Protein AF-A0A3D4UVB3-F1 (afdb_monomer_lite)

pLDDT: mean 92.64, std 3.82, range [72.69, 98.38]

Sequence (204 aa):
RQSLHHMMNHEHEHVLILSGDQLYQMDYRNLLERHKENKSDLTIATIPVNAEDATGFGIMKTNKDGLIDSFIEKPEPDVLENWKSEVPDQYKEKGKEYLASMGIYIFNKDTLKRLFEENPNATDFGKEIIPKALKEGLRVSSFEFGGYWTDIGTIKSFFDANLSLADTVPEFNLYDNENYIYTRARLLPASKLMGTTLEHALMA

Secondary structure (DSSP, 8-state):
-TTHHHHHTS--SEEEE--SSEEE---HHHHHHHHHHTT-SEEEEEEEE-HHHHTTSEEEEE-TTSBEEEEEES--TTTGGGG-----HHHHTTT--EEEEEEEEEEEHHHHHHHHHH-TT---IIIIIHHHHHHTT--EEEEE--S-EEE--SHHHHHHHHHGGGSSS-SS-TT-SSS--------PPPP---S---SS----

Structure (mmCIF, N/CA/C/O backbone):
data_AF-A0A3D4UVB3-F1
#
_entry.id   AF-A0A3D4UVB3-F1
#
loop_
_atom_site.group_PDB
_atom_site.id
_atom_site.type_symbol
_atom_site.label_atom_id
_atom_site.label_alt_id
_atom_site.label_comp_id
_atom_site.label_asym_id
_atom_site.label_entity_id
_atom_site.label_seq_id
_atom_site.pdbx_PDB_ins_code
_atom_site.Cartn_x
_atom_site.Cartn_y
_atom_site.Cartn_z
_atom_site.occupancy
_atom_site.B_iso_or_equiv
_atom_site.auth_seq_id
_atom_site.auth_comp_id
_atom_site.auth_asym_id
_atom_site.auth_atom_id
_atom_site.pdbx_PDB_model_num
ATOM 1 N N . ARG A 1 1 ? -10.748 14.146 3.883 1.00 79.56 1 ARG A N 1
ATOM 2 C CA . ARG A 1 1 ? -11.876 14.918 4.474 1.00 79.56 1 ARG A CA 1
ATOM 3 C C . ARG A 1 1 ? -12.578 15.839 3.473 1.00 79.56 1 ARG A C 1
ATOM 5 O O . ARG A 1 1 ? -13.791 15.749 3.377 1.00 79.56 1 ARG A O 1
ATOM 12 N N . GLN A 1 2 ? -11.868 16.696 2.726 1.00 84.50 2 GLN A N 1
ATOM 13 C CA . GLN A 1 2 ? -12.501 17.676 1.820 1.00 84.50 2 GLN A CA 1
ATOM 14 C C . GLN A 1 2 ? -13.495 17.046 0.831 1.00 84.50 2 GLN A C 1
ATOM 16 O O . GLN A 1 2 ? -14.583 17.573 0.654 1.00 84.50 2 GLN A O 1
ATOM 21 N N . SER A 1 3 ? -13.192 15.866 0.289 1.00 85.88 3 SER A N 1
ATOM 22 C CA . SER A 1 3 ? -14.070 15.167 -0.660 1.00 85.88 3 SER A CA 1
ATOM 23 C C . SER A 1 3 ? -15.300 14.489 -0.035 1.00 85.88 3 SER A C 1
ATOM 25 O O . SER A 1 3 ? -16.167 14.029 -0.771 1.00 85.88 3 SER A O 1
ATOM 27 N N . LEU A 1 4 ? -15.411 14.420 1.301 1.00 83.88 4 LEU A N 1
ATOM 28 C CA . LEU A 1 4 ? -16.462 13.651 1.985 1.00 83.88 4 LEU A CA 1
ATOM 29 C C . LEU A 1 4 ? -17.864 14.128 1.586 1.00 83.88 4 LEU A C 1
ATOM 31 O O . LEU A 1 4 ? -18.730 13.310 1.305 1.00 83.88 4 LEU A O 1
ATOM 35 N N . HIS A 1 5 ? -18.071 15.443 1.494 1.00 84.50 5 HIS A N 1
ATOM 36 C CA . HIS A 1 5 ? -19.369 16.023 1.147 1.00 84.50 5 HIS A CA 1
ATOM 37 C C . HIS A 1 5 ? -19.874 15.601 -0.245 1.00 84.50 5 HIS A C 1
ATOM 39 O O . HIS A 1 5 ? -21.078 15.451 -0.427 1.00 84.50 5 HIS A O 1
ATOM 45 N N . HIS A 1 6 ? -18.973 15.354 -1.204 1.00 86.19 6 HIS A N 1
ATOM 46 C CA . HIS A 1 6 ? -19.343 14.811 -2.512 1.00 86.19 6 HIS A CA 1
ATOM 47 C C . HIS A 1 6 ? -19.787 13.354 -2.405 1.00 86.19 6 HIS A C 1
ATOM 49 O O . HIS A 1 6 ? -20.776 12.964 -3.014 1.00 86.19 6 HIS A O 1
ATOM 55 N N . MET A 1 7 ? -19.086 12.555 -1.597 1.00 84.00 7 MET A N 1
ATOM 56 C CA . MET A 1 7 ? -19.390 11.133 -1.442 1.00 84.00 7 MET A CA 1
ATOM 57 C C . MET A 1 7 ? -20.704 10.914 -0.690 1.00 84.00 7 MET A C 1
ATOM 59 O O . MET A 1 7 ? -21.472 10.025 -1.045 1.00 84.00 7 MET A O 1
ATOM 63 N N . MET A 1 8 ? -21.001 11.733 0.325 1.00 80.62 8 MET A N 1
ATOM 64 C CA . MET A 1 8 ? -22.168 11.537 1.197 1.00 80.62 8 MET A CA 1
ATOM 65 C C . MET A 1 8 ? -23.510 11.545 0.457 1.00 80.62 8 MET A C 1
ATOM 67 O O . MET A 1 8 ? -24.439 10.886 0.924 1.00 80.62 8 MET A O 1
ATOM 71 N N . ASN A 1 9 ? -23.585 12.211 -0.697 1.00 85.06 9 ASN A N 1
ATOM 72 C CA . ASN A 1 9 ? -24.790 12.300 -1.525 1.00 85.06 9 ASN A CA 1
ATOM 73 C C . ASN A 1 9 ? -25.064 11.045 -2.370 1.00 85.06 9 ASN A C 1
ATOM 75 O O . ASN A 1 9 ? -26.102 10.970 -3.022 1.00 85.06 9 ASN A O 1
ATOM 79 N N . HIS A 1 10 ? -24.153 10.070 -2.373 1.00 88.25 10 HIS A N 1
ATOM 80 C CA . HIS A 1 10 ? -24.306 8.817 -3.103 1.00 88.25 10 HIS A CA 1
ATOM 81 C C . HIS A 1 10 ? -24.581 7.646 -2.154 1.00 88.25 10 HIS A C 1
ATOM 83 O O . HIS A 1 10 ? -24.003 7.550 -1.061 1.00 88.25 10 HIS A O 1
ATOM 89 N N . GLU A 1 11 ? -25.427 6.717 -2.597 1.00 92.06 11 GLU A N 1
ATOM 90 C CA . GLU A 1 11 ? -25.632 5.434 -1.927 1.00 92.06 11 GLU A CA 1
ATOM 91 C C . GLU A 1 11 ? -24.421 4.527 -2.170 1.00 92.06 11 GLU A C 1
ATOM 93 O O . GLU A 1 11 ? -24.092 4.185 -3.303 1.00 92.06 11 GLU A O 1
ATOM 98 N N . HIS A 1 12 ? -23.718 4.197 -1.090 1.00 93.75 12 HIS A N 1
ATOM 99 C CA . HIS A 1 12 ? -22.594 3.267 -1.059 1.00 93.75 12 HIS A CA 1
ATOM 100 C C . HIS A 1 12 ? -22.396 2.794 0.384 1.00 93.75 12 HIS A C 1
ATOM 102 O O . HIS A 1 12 ? -22.661 3.546 1.324 1.00 93.75 12 HIS A O 1
ATOM 108 N N . GLU A 1 13 ? -21.924 1.563 0.554 1.00 95.31 13 GLU A N 1
ATOM 109 C CA . GLU A 1 13 ? -21.677 0.963 1.875 1.00 95.31 13 GLU A CA 1
ATOM 110 C C . GLU A 1 13 ? -20.217 1.121 2.312 1.00 95.31 13 GLU A C 1
ATOM 112 O O . GLU A 1 13 ? -19.929 1.328 3.492 1.00 95.31 13 GLU A O 1
ATOM 117 N N . HIS A 1 14 ? -19.296 1.082 1.348 1.00 96.88 14 HIS A N 1
ATOM 118 C CA . HIS A 1 14 ? -17.860 1.074 1.596 1.00 96.88 14 HIS A CA 1
ATOM 119 C C . HIS A 1 14 ? -17.154 2.199 0.845 1.00 96.88 14 HIS A C 1
ATOM 121 O O . HIS A 1 14 ? -17.549 2.578 -0.258 1.00 96.88 14 HIS A O 1
ATOM 127 N N . VAL A 1 15 ? -16.080 2.706 1.443 1.00 96.50 15 VAL A N 1
ATOM 128 C CA . VAL A 1 15 ? -15.207 3.729 0.867 1.00 96.50 15 VAL A CA 1
ATOM 129 C C . VAL A 1 15 ? -13.817 3.135 0.693 1.00 96.50 15 VAL A C 1
ATOM 131 O O . VAL A 1 15 ? -13.177 2.771 1.679 1.00 96.50 15 VAL A O 1
ATOM 134 N N . LEU A 1 16 ? -13.353 3.066 -0.556 1.00 96.88 16 LEU A N 1
ATOM 135 C CA . LEU A 1 16 ? -11.980 2.709 -0.904 1.00 96.88 16 LEU A CA 1
ATOM 136 C C . LEU A 1 16 ? -11.131 3.982 -0.986 1.00 96.88 16 LEU A C 1
ATOM 138 O O . LEU A 1 16 ? -11.462 4.917 -1.714 1.00 96.88 16 LEU A O 1
ATOM 142 N N . ILE A 1 17 ? -10.035 4.006 -0.238 1.00 96.00 17 ILE A N 1
ATOM 143 C CA . ILE A 1 17 ? -9.054 5.088 -0.210 1.00 96.00 17 ILE A CA 1
ATOM 144 C C . ILE A 1 17 ? -7.763 4.547 -0.810 1.00 96.00 17 ILE A C 1
ATOM 146 O O . ILE A 1 17 ? -7.275 3.510 -0.367 1.00 96.00 17 ILE A O 1
ATOM 150 N N . LEU A 1 18 ? -7.237 5.245 -1.815 1.00 95.62 18 LEU A N 1
ATOM 151 C CA . LEU A 1 18 ? -6.056 4.842 -2.574 1.00 95.62 18 LEU A CA 1
ATOM 152 C C . LEU A 1 18 ? -4.991 5.936 -2.521 1.00 95.62 18 LEU A C 1
ATOM 154 O O . LEU A 1 18 ? -5.320 7.118 -2.660 1.00 95.62 18 LEU A O 1
ATOM 158 N N . SER A 1 19 ? -3.727 5.531 -2.393 1.00 91.62 19 SER A N 1
ATOM 159 C CA . SER A 1 19 ? -2.591 6.401 -2.701 1.00 91.62 19 SER A CA 1
ATOM 160 C C . SER A 1 19 ? -2.362 6.447 -4.212 1.00 91.62 19 SER A C 1
ATOM 162 O O . SER A 1 19 ? -2.468 5.427 -4.894 1.00 91.62 19 SER A O 1
ATOM 164 N N . GLY A 1 20 ? -2.080 7.637 -4.742 1.00 91.31 20 GLY A N 1
ATOM 165 C CA . GLY A 1 20 ? -1.933 7.878 -6.184 1.00 91.31 20 GLY A CA 1
ATOM 166 C C . GLY A 1 20 ? -0.491 7.886 -6.702 1.00 91.31 20 GLY A C 1
ATOM 167 O O . GLY A 1 20 ? -0.278 8.201 -7.867 1.00 91.31 20 GLY A O 1
ATOM 168 N N . ASP A 1 21 ? 0.488 7.601 -5.848 1.00 91.62 21 ASP A N 1
ATOM 169 C CA . ASP A 1 21 ? 1.930 7.783 -6.068 1.00 91.62 21 ASP A CA 1
ATOM 170 C C . ASP A 1 21 ? 2.739 6.475 -5.991 1.00 91.62 21 ASP A C 1
ATOM 172 O O . ASP A 1 21 ? 3.963 6.487 -5.887 1.00 91.62 21 ASP A O 1
ATOM 176 N N . GLN A 1 22 ? 2.058 5.336 -6.078 1.00 93.69 22 GLN A N 1
ATOM 177 C CA . GLN A 1 22 ? 2.645 4.004 -5.950 1.00 93.69 22 GLN A CA 1
ATOM 178 C C . GLN A 1 22 ? 2.475 3.209 -7.245 1.00 93.69 22 GLN A C 1
ATOM 180 O O . GLN A 1 22 ? 1.531 3.439 -8.005 1.00 93.69 22 GLN A O 1
ATOM 185 N N . LEU A 1 23 ? 3.356 2.233 -7.471 1.00 94.81 23 LEU A N 1
ATOM 186 C CA . LEU A 1 23 ? 3.281 1.325 -8.616 1.00 94.81 23 LEU A CA 1
ATOM 187 C C . LEU A 1 23 ? 2.935 -0.086 -8.148 1.00 94.81 23 LEU A C 1
ATOM 189 O O . LEU A 1 23 ? 3.712 -0.717 -7.436 1.00 94.81 23 LEU A O 1
ATOM 193 N N . TYR A 1 24 ? 1.761 -0.565 -8.550 1.00 95.00 24 TYR A N 1
ATOM 194 C CA . TYR A 1 24 ? 1.249 -1.899 -8.247 1.00 95.00 24 TYR A CA 1
ATOM 195 C C . TYR A 1 24 ? 0.076 -2.242 -9.166 1.00 95.00 24 TYR A C 1
ATOM 197 O O . TYR A 1 24 ? -0.454 -1.386 -9.878 1.00 95.00 24 TYR A O 1
ATOM 205 N N . GLN A 1 25 ? -0.357 -3.498 -9.113 1.00 93.94 25 GLN A N 1
ATOM 206 C CA . GLN A 1 25 ? -1.574 -3.954 -9.769 1.00 93.94 25 GLN A CA 1
ATOM 207 C C . GLN A 1 25 ? -2.345 -4.882 -8.833 1.00 93.94 25 GLN A C 1
ATOM 209 O O . GLN A 1 25 ? -1.889 -5.974 -8.508 1.00 93.94 25 GLN A O 1
ATOM 214 N N . MET A 1 26 ? -3.504 -4.424 -8.363 1.00 95.12 26 MET A N 1
ATOM 215 C CA . MET A 1 26 ? -4.285 -5.101 -7.330 1.00 95.12 26 MET A CA 1
ATOM 216 C C . MET A 1 26 ? -5.755 -5.188 -7.733 1.00 95.12 26 MET A C 1
ATOM 218 O O . MET A 1 26 ? -6.356 -4.198 -8.148 1.00 95.12 26 MET A O 1
ATOM 222 N N . ASP A 1 27 ? -6.351 -6.364 -7.541 1.00 95.19 27 ASP A N 1
ATOM 223 C CA . ASP A 1 27 ? -7.798 -6.533 -7.621 1.00 95.19 27 ASP A CA 1
ATOM 224 C C . ASP A 1 27 ? -8.457 -6.161 -6.285 1.00 95.19 27 ASP A C 1
ATOM 226 O O . ASP A 1 27 ? -8.428 -6.921 -5.312 1.00 95.19 27 ASP A O 1
ATOM 230 N N . TYR A 1 28 ? -9.080 -4.982 -6.234 1.00 97.50 28 TYR A N 1
ATOM 231 C CA . TYR A 1 28 ? -9.757 -4.493 -5.030 1.00 97.50 28 TYR A CA 1
ATOM 232 C C . TYR A 1 28 ? -11.004 -5.296 -4.646 1.00 97.50 28 TYR A C 1
ATOM 234 O O . TYR A 1 28 ? -11.498 -5.134 -3.529 1.00 97.50 28 TYR A O 1
ATOM 242 N N . ARG A 1 29 ? -11.522 -6.167 -5.522 1.00 97.25 29 ARG A N 1
ATOM 243 C CA . ARG A 1 29 ? -12.638 -7.057 -5.171 1.00 97.25 29 ARG A CA 1
ATOM 244 C C . ARG A 1 29 ? -12.223 -8.026 -4.073 1.00 97.25 29 ARG A C 1
ATOM 246 O O . ARG A 1 29 ? -12.950 -8.150 -3.098 1.00 97.25 29 ARG A O 1
ATOM 253 N N . ASN A 1 30 ? -11.013 -8.578 -4.157 1.00 97.06 30 ASN A N 1
ATOM 254 C CA . ASN A 1 30 ? -10.463 -9.466 -3.129 1.00 97.06 30 ASN A CA 1
ATOM 255 C C . ASN A 1 30 ? -10.299 -8.738 -1.783 1.00 97.06 30 ASN A C 1
ATOM 257 O O . ASN A 1 30 ? -10.602 -9.286 -0.722 1.00 97.06 30 ASN A O 1
ATOM 261 N N . LEU A 1 31 ? -9.864 -7.472 -1.822 1.00 97.50 31 LEU A N 1
ATOM 262 C CA . LEU A 1 31 ? -9.762 -6.624 -0.630 1.00 97.50 31 LEU A CA 1
ATOM 263 C C . LEU A 1 31 ? -11.141 -6.389 0.009 1.00 97.50 31 LEU A C 1
ATOM 265 O O . LEU A 1 31 ? -11.291 -6.481 1.228 1.00 97.50 31 LEU A O 1
ATOM 269 N N . LEU A 1 32 ? -12.154 -6.112 -0.816 1.00 98.19 32 LEU A N 1
ATOM 270 C CA . LEU A 1 32 ? -13.531 -5.897 -0.376 1.00 98.19 32 LEU A CA 1
ATOM 271 C C . LEU A 1 32 ? -14.187 -7.177 0.156 1.00 98.19 32 LEU A C 1
ATOM 273 O O . LEU A 1 32 ? -14.905 -7.127 1.153 1.00 98.19 32 LEU A O 1
ATOM 277 N N . GLU A 1 33 ? -13.955 -8.318 -0.487 1.00 97.62 33 GLU A N 1
ATOM 278 C CA . GLU A 1 33 ? -14.442 -9.620 -0.028 1.00 97.62 33 GLU A CA 1
ATOM 279 C C . GLU A 1 33 ? -13.889 -9.932 1.357 1.00 97.62 33 GLU A C 1
ATOM 281 O O . GLU A 1 33 ? -14.671 -10.166 2.278 1.00 97.62 33 GLU A O 1
ATOM 286 N N . ARG A 1 34 ? -12.573 -9.781 1.558 1.00 95.38 34 ARG A N 1
ATOM 287 C CA . ARG A 1 34 ? -11.958 -9.949 2.880 1.00 95.38 34 ARG A CA 1
ATOM 288 C C . ARG A 1 34 ? -12.568 -9.011 3.922 1.00 95.38 34 ARG A C 1
ATOM 290 O O . ARG A 1 34 ? -12.839 -9.438 5.043 1.00 95.38 34 ARG A O 1
ATOM 297 N N . HIS A 1 35 ? -12.786 -7.743 3.566 1.00 97.88 35 HIS A N 1
ATOM 298 C CA . HIS A 1 35 ? -13.421 -6.759 4.446 1.00 97.88 35 HIS A CA 1
ATOM 299 C C . HIS A 1 35 ? -14.815 -7.219 4.906 1.00 97.88 35 HIS A C 1
ATOM 301 O O . HIS A 1 35 ? -15.146 -7.137 6.090 1.00 97.88 35 HIS A O 1
ATOM 307 N N . LYS A 1 36 ? -15.614 -7.770 3.984 1.00 97.50 36 LYS A N 1
ATOM 308 C CA . LYS A 1 36 ? -16.963 -8.281 4.263 1.00 97.50 36 LYS A CA 1
ATOM 309 C C . LYS A 1 36 ? -16.956 -9.581 5.062 1.00 97.50 36 LYS A C 1
ATOM 311 O O . LYS A 1 36 ? -17.693 -9.685 6.040 1.00 97.50 36 LYS A O 1
ATOM 316 N N . GLU A 1 37 ? -16.126 -10.551 4.681 1.00 95.94 37 GLU A N 1
ATOM 317 C CA . GLU A 1 37 ? -15.982 -11.840 5.374 1.00 95.94 37 GLU A CA 1
ATOM 318 C C . GLU A 1 37 ? -15.616 -11.643 6.843 1.00 95.94 37 GLU A C 1
ATOM 320 O O . GLU A 1 37 ? -16.230 -12.227 7.740 1.00 95.94 37 GLU A O 1
ATOM 325 N N . ASN A 1 38 ? -14.662 -10.747 7.091 1.00 94.94 38 ASN A N 1
ATOM 326 C CA . ASN A 1 38 ? -14.225 -10.422 8.434 1.00 94.94 38 ASN A CA 1
ATOM 327 C C . ASN A 1 38 ? -15.187 -9.485 9.163 1.00 94.94 38 ASN A C 1
ATOM 329 O O . ASN A 1 38 ? -14.993 -9.289 10.359 1.00 94.94 38 ASN A O 1
ATOM 333 N N . LYS A 1 39 ? -16.215 -8.927 8.507 1.00 96.38 39 LYS A N 1
ATOM 334 C CA . LYS A 1 39 ? -17.102 -7.890 9.067 1.00 96.38 39 LYS A CA 1
ATOM 335 C C . LYS A 1 39 ? -16.301 -6.727 9.656 1.00 96.38 39 LYS A C 1
ATOM 337 O O . LYS A 1 39 ? -16.554 -6.288 10.777 1.00 96.38 39 LYS A O 1
ATOM 342 N N . SER A 1 40 ? -15.269 -6.309 8.934 1.00 97.62 40 SER A N 1
ATOM 343 C CA . SER A 1 40 ? -14.333 -5.292 9.391 1.00 97.62 40 SER A CA 1
ATOM 344 C C . SER A 1 40 ? -14.973 -3.909 9.338 1.00 97.62 40 SER A C 1
ATOM 346 O O . SER A 1 40 ? -15.779 -3.609 8.462 1.00 97.62 40 SER A O 1
ATOM 348 N N . ASP A 1 41 ? -14.575 -3.043 10.260 1.00 98.19 41 ASP A N 1
ATOM 349 C CA . ASP A 1 41 ? -14.862 -1.609 10.206 1.00 98.19 41 ASP A CA 1
ATOM 350 C C . ASP A 1 41 ? -13.893 -0.886 9.263 1.00 98.19 41 ASP A C 1
ATOM 352 O O . ASP A 1 41 ? -14.250 0.083 8.586 1.00 98.19 41 ASP A O 1
ATOM 356 N N . LEU A 1 42 ? -12.663 -1.402 9.219 1.00 98.31 42 LEU A N 1
ATOM 357 C CA . LEU A 1 42 ? -11.550 -0.947 8.403 1.00 98.31 42 LEU A CA 1
ATOM 358 C C . LEU A 1 42 ? -10.734 -2.162 7.954 1.00 98.31 42 LEU A C 1
ATOM 360 O O . LEU A 1 42 ? -10.389 -3.016 8.767 1.00 98.31 42 LEU A O 1
ATOM 364 N N . THR A 1 43 ? -10.371 -2.217 6.680 1.00 98.38 43 THR A N 1
ATOM 365 C CA . THR A 1 43 ? -9.353 -3.140 6.170 1.00 98.38 43 THR A CA 1
ATOM 366 C C . THR A 1 43 ? -8.207 -2.354 5.557 1.00 98.38 43 THR A C 1
ATOM 368 O O . THR A 1 43 ? -8.440 -1.448 4.759 1.00 98.38 43 THR A O 1
ATOM 371 N N . ILE A 1 44 ? -6.980 -2.706 5.927 1.00 97.88 44 ILE A N 1
ATOM 372 C CA . ILE A 1 44 ? -5.746 -2.096 5.433 1.00 97.88 44 ILE A CA 1
ATOM 373 C C . ILE A 1 44 ? -5.049 -3.108 4.528 1.00 97.88 44 ILE A C 1
ATOM 375 O O . ILE A 1 44 ? -4.818 -4.240 4.954 1.00 97.88 44 ILE A O 1
ATOM 379 N N . ALA A 1 45 ? -4.719 -2.720 3.294 1.00 97.50 45 ALA A N 1
ATOM 380 C CA . ALA A 1 45 ? -3.846 -3.540 2.461 1.00 97.50 45 ALA A CA 1
ATOM 381 C C . ALA A 1 45 ? -2.400 -3.410 2.955 1.00 97.50 45 ALA A C 1
ATOM 383 O O . ALA A 1 45 ? -1.915 -2.303 3.219 1.00 97.50 45 ALA A O 1
ATOM 384 N N . THR A 1 46 ? -1.734 -4.547 3.103 1.00 96.19 46 THR A N 1
ATOM 385 C CA . THR A 1 46 ? -0.402 -4.652 3.687 1.00 96.19 46 THR A CA 1
ATOM 386 C C . THR A 1 46 ? 0.536 -5.409 2.780 1.00 96.19 46 THR A C 1
ATOM 388 O O . THR A 1 46 ? 0.101 -6.224 1.974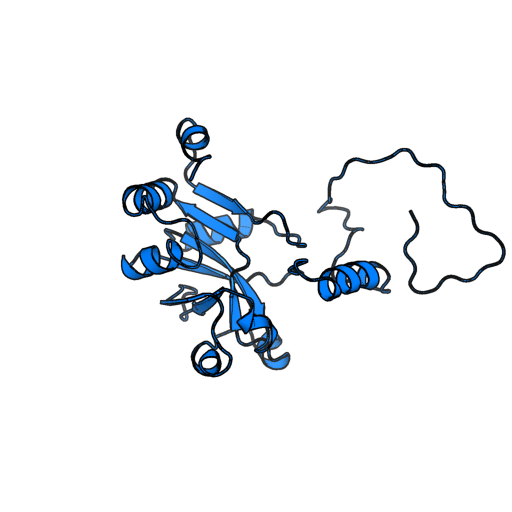 1.00 96.19 46 THR A O 1
ATOM 391 N N . ILE A 1 47 ? 1.830 -5.164 2.927 1.00 95.44 47 ILE A N 1
ATOM 392 C CA . ILE A 1 47 ? 2.855 -5.907 2.207 1.00 95.44 47 ILE A CA 1
ATOM 393 C C . ILE A 1 47 ? 3.988 -6.319 3.155 1.00 95.44 47 ILE A C 1
ATOM 395 O O . ILE A 1 47 ? 4.406 -5.504 3.986 1.00 95.44 47 ILE A O 1
ATOM 399 N N . PRO A 1 48 ? 4.499 -7.562 3.056 1.00 95.06 48 PRO A N 1
ATOM 400 C CA . PRO A 1 48 ? 5.692 -7.974 3.781 1.00 95.06 48 PRO A CA 1
ATOM 401 C C . PRO A 1 48 ? 6.939 -7.222 3.296 1.00 95.06 48 PRO A C 1
ATOM 403 O O . PRO A 1 48 ? 7.273 -7.244 2.106 1.00 95.06 48 PRO A O 1
ATOM 406 N N . VAL A 1 49 ? 7.666 -6.603 4.223 1.00 94.69 49 VAL A N 1
ATOM 407 C CA . VAL A 1 49 ? 8.901 -5.844 3.972 1.00 94.69 49 VAL A CA 1
ATOM 408 C C . VAL A 1 49 ? 10.012 -6.255 4.935 1.00 94.69 49 VAL A C 1
ATOM 410 O O . VAL A 1 49 ? 9.760 -6.865 5.977 1.00 94.69 49 VAL A O 1
ATOM 413 N N . ASN A 1 50 ? 11.257 -5.953 4.566 1.00 94.06 50 ASN A N 1
ATOM 414 C CA . ASN A 1 50 ? 12.427 -6.175 5.418 1.00 94.06 50 ASN A CA 1
ATOM 415 C C . ASN A 1 50 ? 12.577 -5.047 6.463 1.00 94.06 50 ASN A C 1
ATOM 417 O O . ASN A 1 50 ? 11.841 -4.062 6.443 1.00 94.06 50 ASN A O 1
ATOM 421 N N . ALA A 1 51 ? 13.534 -5.191 7.385 1.00 93.12 51 ALA A N 1
ATOM 422 C CA . ALA A 1 51 ? 13.766 -4.206 8.447 1.00 93.12 51 ALA A CA 1
ATOM 423 C C . ALA A 1 51 ? 14.215 -2.825 7.931 1.00 93.12 51 ALA A C 1
ATOM 425 O O . ALA A 1 51 ? 13.885 -1.815 8.545 1.00 93.12 51 ALA A O 1
ATOM 426 N N . GLU A 1 52 ? 14.972 -2.779 6.830 1.00 90.25 52 GLU A N 1
ATOM 427 C CA . GLU A 1 52 ? 15.473 -1.531 6.239 1.00 90.25 52 GLU A CA 1
ATOM 428 C C . GLU A 1 52 ? 14.304 -0.685 5.722 1.00 90.25 52 GLU A C 1
ATOM 430 O O . GLU A 1 52 ? 14.120 0.463 6.135 1.00 90.25 52 GLU A O 1
ATOM 435 N N . ASP A 1 53 ? 13.448 -1.311 4.918 1.00 90.62 53 ASP A N 1
ATOM 436 C CA . ASP A 1 53 ? 12.251 -0.717 4.334 1.00 90.62 53 ASP A CA 1
ATOM 437 C C . ASP A 1 53 ? 11.214 -0.347 5.406 1.00 90.62 53 ASP A C 1
ATOM 439 O O . ASP A 1 53 ? 10.545 0.681 5.301 1.00 90.62 53 ASP A O 1
ATOM 443 N N . ALA A 1 54 ? 11.092 -1.147 6.473 1.00 93.19 54 ALA A N 1
ATOM 444 C CA . ALA A 1 54 ? 10.055 -0.981 7.492 1.00 93.19 54 ALA A CA 1
ATOM 445 C C . ALA A 1 54 ? 10.058 0.399 8.176 1.00 93.19 54 ALA A C 1
ATOM 447 O O . ALA A 1 54 ? 8.999 0.915 8.533 1.00 93.19 54 ALA A O 1
ATOM 448 N N . THR A 1 55 ? 11.228 1.028 8.318 1.00 92.38 55 THR A N 1
ATOM 449 C CA . THR A 1 55 ? 11.365 2.375 8.908 1.00 92.38 55 THR A CA 1
ATOM 450 C C . THR A 1 55 ? 10.677 3.472 8.085 1.00 92.38 55 THR A C 1
ATOM 452 O O . THR A 1 55 ? 10.304 4.520 8.616 1.00 92.38 55 THR A O 1
ATOM 455 N N . GLY A 1 56 ? 10.463 3.232 6.788 1.00 89.69 56 GLY A N 1
ATOM 456 C CA . GLY A 1 56 ? 9.807 4.164 5.873 1.00 89.69 56 GLY A CA 1
ATOM 457 C C . GLY A 1 56 ? 8.278 4.141 5.932 1.00 89.69 56 GLY A C 1
ATOM 458 O O . GLY A 1 56 ? 7.645 5.071 5.423 1.00 89.69 56 GLY A O 1
ATOM 459 N N . PHE A 1 57 ? 7.682 3.128 6.571 1.00 92.62 57 PHE A N 1
ATOM 460 C CA . PHE A 1 57 ? 6.254 2.824 6.471 1.00 92.62 57 PHE A CA 1
ATOM 461 C C . PHE A 1 57 ? 5.545 2.751 7.827 1.00 92.62 57 PHE A C 1
ATOM 463 O O . PHE A 1 57 ? 6.159 2.684 8.891 1.00 92.62 57 PHE A O 1
ATOM 470 N N . GLY A 1 58 ? 4.212 2.740 7.785 1.00 94.38 58 GLY A N 1
ATOM 471 C CA . GLY A 1 58 ? 3.392 2.364 8.931 1.00 94.38 58 GLY A CA 1
ATOM 472 C C . GLY A 1 58 ? 3.401 0.850 9.122 1.00 94.38 58 GLY A C 1
ATOM 473 O O . GLY A 1 58 ? 2.903 0.131 8.258 1.00 94.38 58 GLY A O 1
ATOM 474 N N . ILE A 1 59 ? 3.955 0.365 10.231 1.00 96.31 59 ILE A N 1
ATOM 475 C CA . ILE A 1 59 ? 4.086 -1.062 10.536 1.00 96.31 59 ILE A CA 1
ATOM 476 C C . ILE A 1 59 ? 2.973 -1.503 11.472 1.00 96.31 59 ILE A C 1
ATOM 478 O O . ILE A 1 59 ? 2.593 -0.795 12.406 1.00 96.31 59 ILE A O 1
ATOM 482 N N . MET A 1 60 ? 2.450 -2.698 11.229 1.00 94.31 60 MET A N 1
ATOM 483 C CA . MET A 1 60 ? 1.378 -3.262 12.032 1.00 94.31 60 MET A CA 1
ATOM 484 C C . MET A 1 60 ? 1.669 -4.670 12.507 1.00 94.31 60 MET A C 1
ATOM 486 O O . MET A 1 60 ? 2.348 -5.447 11.834 1.00 94.31 60 MET A O 1
ATOM 490 N N . LYS A 1 61 ? 1.086 -4.990 13.663 1.00 93.31 61 LYS A N 1
ATOM 491 C CA . LYS A 1 61 ? 1.006 -6.350 14.177 1.00 93.31 61 LYS A CA 1
ATOM 492 C C . LYS A 1 61 ? -0.347 -6.945 13.906 1.00 93.31 61 LYS A C 1
ATOM 494 O O . LYS A 1 61 ? -1.366 -6.366 14.284 1.00 93.31 61 LYS A O 1
ATOM 499 N N . THR A 1 62 ? -0.328 -8.129 13.320 1.00 91.12 62 THR A N 1
ATOM 500 C CA . THR A 1 62 ? -1.525 -8.928 13.117 1.00 91.12 62 THR A CA 1
ATOM 501 C C . THR A 1 62 ? -1.571 -10.103 14.078 1.00 91.12 62 THR A C 1
ATOM 503 O O . THR A 1 62 ? -0.553 -10.740 14.352 1.00 91.12 62 THR A O 1
ATOM 506 N N . ASN A 1 63 ? -2.766 -10.423 14.559 1.00 85.75 63 ASN A N 1
ATOM 507 C CA . ASN A 1 63 ? -3.015 -11.681 15.247 1.00 85.75 63 ASN A CA 1
ATOM 508 C C . ASN A 1 63 ? -3.319 -12.816 14.253 1.00 85.75 63 ASN A C 1
ATOM 510 O O . ASN A 1 63 ? -3.343 -12.627 13.036 1.00 85.75 63 ASN A O 1
ATOM 514 N N . LYS A 1 64 ? -3.568 -14.016 14.788 1.00 81.00 64 LYS A N 1
ATOM 515 C CA . LYS A 1 64 ? -3.824 -15.237 14.003 1.00 81.00 64 LYS A CA 1
ATOM 516 C C . LYS A 1 64 ? -5.083 -15.170 13.134 1.00 81.00 64 LYS A C 1
ATOM 518 O O . LYS A 1 64 ? -5.174 -15.916 12.166 1.00 81.00 64 LYS A O 1
ATOM 523 N N . ASP A 1 65 ? -6.018 -14.278 13.456 1.00 82.62 65 ASP A N 1
ATOM 524 C CA . ASP A 1 65 ? -7.260 -14.084 12.703 1.00 82.62 65 ASP A CA 1
ATOM 525 C C . ASP A 1 65 ? -7.108 -13.011 11.604 1.00 82.62 65 ASP A C 1
ATOM 527 O O . ASP A 1 65 ? -8.090 -12.612 10.975 1.00 82.62 65 ASP A O 1
ATOM 531 N N . GLY A 1 66 ? -5.887 -12.503 11.380 1.00 85.06 66 GLY A N 1
ATOM 532 C CA . GLY A 1 66 ? -5.606 -11.448 10.404 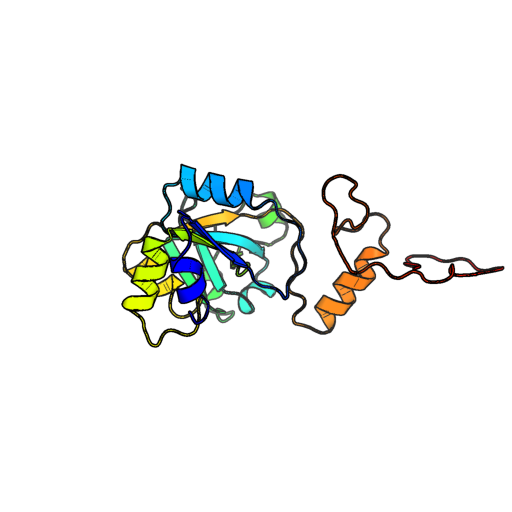1.00 85.06 66 GLY A CA 1
ATOM 533 C C . GLY A 1 66 ? -6.140 -10.074 10.816 1.00 85.06 66 GLY A C 1
ATOM 534 O O . GLY A 1 66 ? -6.315 -9.195 9.968 1.00 85.06 66 GLY A O 1
ATOM 535 N N . LEU A 1 67 ? -6.433 -9.870 12.103 1.00 93.06 67 LEU A N 1
ATOM 536 C CA . LEU A 1 67 ? -6.804 -8.561 12.639 1.00 93.06 67 LEU A CA 1
ATOM 537 C C . LEU A 1 67 ? -5.567 -7.819 13.110 1.00 93.06 67 LEU A C 1
ATOM 539 O O . LEU A 1 67 ? -4.611 -8.434 13.571 1.00 93.06 67 LEU A O 1
ATOM 543 N N . ILE A 1 68 ? -5.606 -6.499 12.995 1.00 94.94 68 ILE A N 1
ATOM 544 C CA . ILE A 1 68 ? -4.518 -5.622 13.402 1.00 94.94 68 ILE A CA 1
ATOM 545 C C . ILE A 1 68 ? -4.714 -5.273 14.877 1.00 94.94 68 ILE A C 1
ATOM 547 O O . ILE A 1 68 ? -5.706 -4.643 15.235 1.00 94.94 68 ILE A O 1
ATOM 551 N N . ASP A 1 69 ? -3.764 -5.678 15.717 1.00 91.25 69 ASP A N 1
ATOM 552 C CA . ASP A 1 69 ? -3.781 -5.406 17.159 1.00 91.25 69 ASP A CA 1
ATOM 553 C C . ASP A 1 69 ? -3.127 -4.055 17.478 1.00 91.25 69 ASP A C 1
ATOM 555 O O . ASP A 1 69 ? -3.560 -3.327 18.373 1.00 91.25 69 ASP A O 1
ATOM 559 N N . SER A 1 70 ? -2.060 -3.711 16.752 1.00 92.38 70 SER A N 1
ATOM 560 C CA . SER A 1 70 ? -1.310 -2.475 16.960 1.00 92.38 70 SER A CA 1
ATOM 561 C C . SER A 1 70 ? -0.728 -1.936 15.660 1.00 92.38 70 SER A C 1
ATOM 563 O O . SER A 1 70 ? -0.428 -2.688 14.733 1.00 92.38 70 SER A O 1
ATOM 565 N N . PHE A 1 71 ? -0.530 -0.621 15.627 1.00 94.38 71 PHE A N 1
ATOM 566 C CA . PHE A 1 71 ? 0.018 0.123 14.497 1.00 94.38 71 PHE A CA 1
ATOM 567 C C . PHE A 1 71 ? 1.032 1.162 14.994 1.00 94.38 71 PHE A C 1
ATOM 569 O O . PHE A 1 71 ? 0.793 1.803 16.021 1.00 94.38 71 PHE A O 1
ATOM 576 N N . ILE A 1 72 ? 2.133 1.341 14.266 1.00 93.00 72 ILE A N 1
ATOM 577 C CA . ILE A 1 72 ? 3.121 2.402 14.482 1.00 93.00 72 ILE A CA 1
ATOM 578 C C . ILE A 1 72 ? 3.503 3.035 13.149 1.00 93.00 72 ILE A C 1
ATOM 580 O O . ILE A 1 72 ? 3.814 2.338 12.190 1.00 93.00 72 ILE A O 1
ATOM 584 N N . GLU A 1 73 ? 3.493 4.362 13.084 1.00 92.75 73 GLU A N 1
ATOM 585 C CA . GLU A 1 73 ? 3.930 5.088 11.892 1.00 92.75 73 GLU A CA 1
ATOM 586 C C . GLU A 1 73 ? 5.444 5.299 11.938 1.00 92.75 73 GLU A C 1
ATOM 588 O O . GLU A 1 73 ? 5.922 5.941 12.874 1.00 92.75 73 GLU A O 1
ATOM 593 N N . LYS A 1 74 ? 6.169 4.814 10.921 1.00 90.94 74 LYS A N 1
ATOM 594 C CA . LYS A 1 74 ? 7.609 5.050 10.705 1.00 90.94 74 LYS A CA 1
ATOM 595 C C . LYS A 1 74 ? 8.447 4.794 11.964 1.00 90.94 74 LYS A C 1
ATOM 597 O O . LYS A 1 74 ? 9.016 5.732 12.526 1.00 90.94 74 LYS A O 1
ATOM 602 N N . PRO A 1 75 ? 8.458 3.543 12.460 1.00 92.12 75 PRO A N 1
ATOM 603 C CA . PRO A 1 75 ? 9.197 3.185 13.661 1.00 92.12 75 PRO A CA 1
ATOM 604 C C . PRO A 1 75 ? 10.705 3.361 13.466 1.00 92.12 75 PRO A C 1
ATOM 606 O O . PRO A 1 75 ? 11.250 3.055 12.405 1.00 92.12 75 PRO A O 1
ATOM 609 N N . GLU A 1 76 ? 11.383 3.786 14.528 1.00 92.94 76 GLU A N 1
ATOM 610 C CA . GLU A 1 76 ? 12.844 3.807 14.577 1.00 92.94 76 GLU A CA 1
ATOM 611 C C . GLU A 1 76 ? 13.422 2.371 14.582 1.00 92.94 76 GLU A C 1
ATOM 613 O O . GLU A 1 76 ? 12.762 1.430 15.050 1.00 92.94 76 GLU A O 1
ATOM 618 N N . PRO A 1 77 ? 14.660 2.161 14.090 1.00 92.25 77 PRO A N 1
ATOM 619 C CA . PRO A 1 77 ? 15.258 0.827 13.989 1.00 92.25 77 PRO A CA 1
ATOM 620 C C . PRO A 1 77 ? 15.371 0.049 15.307 1.00 92.25 77 PRO A C 1
ATOM 622 O O . PRO A 1 77 ? 15.357 -1.179 15.307 1.00 92.25 77 PRO A O 1
ATOM 625 N N . ASP A 1 78 ? 15.501 0.743 16.435 1.00 92.69 78 ASP A N 1
ATOM 626 C CA . ASP A 1 78 ? 15.685 0.150 17.762 1.00 92.69 78 ASP A CA 1
ATOM 627 C C . ASP A 1 78 ? 14.411 -0.507 18.308 1.00 92.69 78 ASP A C 1
ATOM 629 O O . ASP A 1 78 ? 14.481 -1.480 19.063 1.00 92.69 78 ASP A O 1
ATOM 633 N N . VAL A 1 79 ? 13.239 -0.009 17.907 1.00 92.50 79 VAL A N 1
ATOM 634 C CA . VAL A 1 79 ? 11.950 -0.573 18.316 1.00 92.50 79 VAL A CA 1
ATOM 635 C C . VAL A 1 79 ? 11.426 -1.622 17.339 1.00 92.50 79 VAL A C 1
ATOM 637 O O . VAL A 1 79 ? 10.552 -2.396 17.733 1.00 92.50 79 VAL A O 1
ATOM 640 N N . LEU A 1 80 ? 11.959 -1.686 16.110 1.00 90.69 80 LEU A N 1
ATOM 641 C CA . LEU A 1 80 ? 11.462 -2.549 15.031 1.00 90.69 80 LEU A CA 1
ATOM 642 C C . LEU A 1 80 ? 11.386 -4.024 15.410 1.00 90.69 80 LEU A C 1
ATOM 644 O O . LEU A 1 80 ? 10.396 -4.659 15.081 1.00 90.69 80 LEU A O 1
ATOM 648 N N . GLU A 1 81 ? 12.349 -4.571 16.153 1.00 91.00 81 GLU A N 1
ATOM 649 C CA . GLU A 1 81 ? 12.334 -5.994 16.537 1.00 91.00 81 GLU A CA 1
ATOM 650 C C . GLU A 1 81 ? 11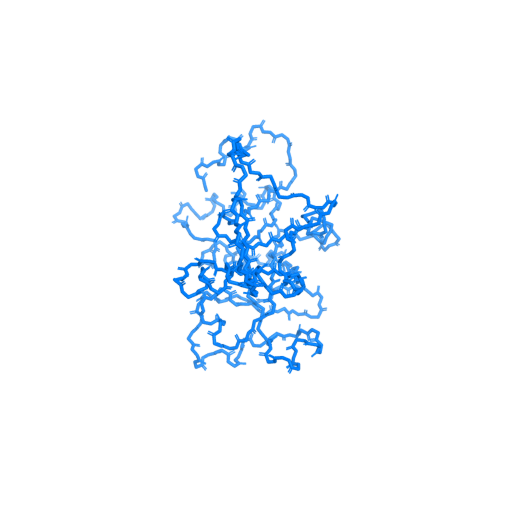.029 -6.384 17.260 1.00 91.00 81 GLU A C 1
ATOM 652 O O . G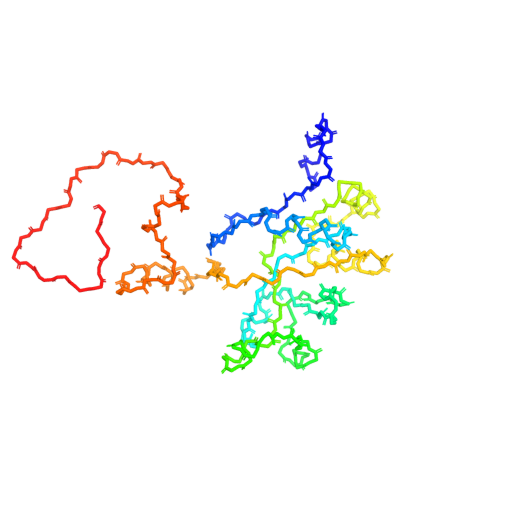LU A 1 81 ? 10.508 -7.488 17.102 1.00 91.00 81 GLU A O 1
ATOM 657 N N . ASN A 1 82 ? 10.426 -5.433 17.984 1.00 91.69 82 ASN A N 1
ATOM 658 C CA . ASN A 1 82 ? 9.147 -5.616 18.659 1.00 91.69 82 ASN A CA 1
ATOM 659 C C . ASN A 1 82 ? 7.934 -5.505 17.730 1.00 91.69 82 ASN A C 1
ATOM 661 O O . ASN A 1 82 ? 6.823 -5.562 18.244 1.00 91.69 82 ASN A O 1
ATOM 665 N N . TRP A 1 83 ? 8.103 -5.343 16.419 1.00 93.75 83 TRP A N 1
ATOM 666 C CA . TRP A 1 83 ? 7.056 -5.123 15.410 1.00 93.75 83 TRP A CA 1
ATOM 667 C C . TRP A 1 83 ? 7.016 -6.184 14.308 1.00 93.75 83 TRP A C 1
ATOM 669 O O . TRP A 1 83 ? 6.256 -6.038 13.352 1.00 93.75 83 TRP A O 1
ATOM 679 N N . LYS A 1 84 ? 7.769 -7.278 14.462 1.00 92.00 84 LYS A N 1
ATOM 680 C CA . LYS A 1 84 ? 7.635 -8.452 13.594 1.00 92.00 84 LYS A CA 1
ATOM 681 C C . LYS A 1 84 ? 6.212 -9.008 13.643 1.00 92.00 84 LYS A C 1
ATOM 683 O O . LYS A 1 84 ? 5.589 -9.059 14.712 1.00 92.00 84 LYS A O 1
ATOM 688 N N . SER A 1 85 ? 5.736 -9.437 12.483 1.00 90.75 85 SER A N 1
ATOM 689 C CA . SER A 1 85 ? 4.415 -10.025 12.278 1.00 90.75 85 SER A CA 1
ATOM 690 C C . SER A 1 85 ? 4.535 -11.455 11.772 1.00 90.75 85 SER A C 1
ATOM 692 O O . SER A 1 85 ? 5.527 -11.836 11.153 1.00 90.75 85 SER A O 1
ATOM 694 N N . GLU A 1 86 ? 3.508 -12.259 12.040 1.00 87.56 86 GLU A N 1
ATOM 695 C CA . GLU A 1 86 ? 3.423 -13.598 11.467 1.00 87.56 86 GLU A CA 1
ATOM 696 C C . GLU A 1 86 ? 3.092 -13.474 9.977 1.00 87.56 86 GLU A C 1
ATOM 698 O O . GLU A 1 86 ? 1.983 -13.088 9.613 1.00 87.56 86 GLU A O 1
ATOM 703 N N . VAL A 1 87 ? 4.073 -13.783 9.135 1.00 88.06 87 VAL A N 1
ATOM 704 C CA . VAL A 1 87 ? 3.963 -13.789 7.671 1.00 88.06 87 VAL A CA 1
ATOM 705 C C . VAL A 1 87 ? 4.236 -15.199 7.132 1.00 88.06 87 VAL A C 1
ATOM 707 O O . VAL A 1 87 ? 4.910 -15.985 7.806 1.00 88.06 87 VAL A O 1
ATOM 710 N N . PRO A 1 88 ? 3.759 -15.552 5.927 1.00 88.56 88 PRO A N 1
ATOM 711 C CA . PRO A 1 88 ? 4.092 -16.827 5.293 1.00 88.56 88 PRO A CA 1
ATOM 712 C C . PRO A 1 88 ? 5.605 -17.100 5.214 1.00 88.56 88 PRO A C 1
ATOM 714 O O . PRO A 1 88 ? 6.401 -16.185 4.991 1.00 88.56 88 PRO A O 1
ATOM 717 N N . ASP A 1 89 ? 6.006 -18.371 5.326 1.00 90.81 89 ASP A N 1
ATOM 718 C CA . ASP A 1 89 ? 7.422 -18.775 5.416 1.00 90.81 89 ASP A CA 1
ATOM 719 C C . ASP A 1 89 ? 8.275 -18.283 4.234 1.00 90.81 89 ASP A C 1
ATOM 721 O O . ASP A 1 89 ? 9.407 -17.846 4.426 1.00 90.81 89 ASP A O 1
ATOM 725 N N . GLN A 1 90 ? 7.697 -18.218 3.031 1.00 91.62 90 GLN A N 1
ATOM 726 C CA . GLN A 1 90 ? 8.358 -17.676 1.834 1.00 91.62 90 GLN A CA 1
ATOM 727 C C . GLN A 1 90 ? 8.839 -16.218 1.984 1.00 91.62 90 GLN A C 1
ATOM 729 O O . GLN A 1 90 ? 9.751 -15.789 1.274 1.00 91.62 90 GLN A O 1
ATOM 734 N N . TYR A 1 91 ? 8.211 -15.431 2.865 1.00 91.75 91 TYR A N 1
ATOM 735 C CA . TYR A 1 91 ? 8.617 -14.059 3.168 1.00 91.75 91 TYR A CA 1
ATOM 736 C C . TYR A 1 91 ? 9.641 -14.026 4.302 1.00 91.75 91 TYR A C 1
ATOM 738 O O . TYR A 1 91 ? 10.610 -13.270 4.210 1.00 91.75 91 TYR A O 1
ATOM 746 N N . LYS A 1 92 ? 9.501 -14.902 5.309 1.00 90.81 92 LYS A N 1
ATOM 747 C CA . LYS A 1 92 ? 10.498 -15.071 6.382 1.00 90.81 92 LYS A CA 1
ATOM 748 C C . LYS A 1 92 ? 11.864 -15.467 5.826 1.00 90.81 92 LYS A C 1
ATOM 750 O O . LYS A 1 92 ? 12.867 -14.865 6.192 1.00 90.81 92 LYS A O 1
ATOM 755 N N . GLU A 1 93 ? 11.903 -16.399 4.874 1.00 91.56 93 GLU A N 1
ATOM 756 C CA . GLU A 1 93 ? 13.135 -16.821 4.187 1.00 91.56 93 GLU A CA 1
ATOM 757 C C . GLU A 1 93 ? 13.835 -15.669 3.447 1.00 91.56 93 GLU A C 1
ATOM 759 O O . GLU A 1 93 ? 15.054 -15.679 3.279 1.00 91.56 93 GLU A O 1
ATOM 764 N N . LYS A 1 94 ? 13.075 -14.646 3.039 1.00 90.06 94 LYS A N 1
ATOM 765 C CA . LYS A 1 94 ? 13.573 -13.425 2.388 1.00 90.06 94 LYS A CA 1
ATOM 766 C C . LYS A 1 94 ? 13.837 -12.280 3.377 1.00 90.06 94 LYS A C 1
ATOM 768 O O . LYS A 1 94 ? 14.083 -11.158 2.942 1.00 90.06 94 LYS A O 1
ATOM 773 N N . GLY A 1 95 ? 13.744 -12.532 4.685 1.00 92.50 95 GLY A N 1
ATOM 774 C CA . GLY A 1 95 ? 13.897 -11.522 5.738 1.00 92.50 95 GLY A CA 1
ATOM 775 C C . GLY A 1 95 ? 12.782 -10.470 5.770 1.00 92.50 95 GLY A C 1
ATOM 776 O O . GLY A 1 95 ? 12.976 -9.393 6.333 1.00 92.50 95 GLY A O 1
ATOM 777 N N . LYS A 1 96 ? 11.629 -10.744 5.147 1.00 93.44 96 LYS A N 1
ATOM 778 C CA . LYS A 1 96 ? 10.484 -9.830 5.056 1.00 93.44 96 LYS A CA 1
ATOM 779 C C . LYS A 1 96 ? 9.475 -10.096 6.177 1.00 93.44 96 LYS A C 1
ATOM 781 O O . LYS A 1 96 ? 8.385 -10.589 5.920 1.00 93.44 96 LYS A O 1
ATOM 786 N N . GLU A 1 97 ? 9.866 -9.823 7.420 1.00 93.44 97 GLU A N 1
ATOM 787 C CA . GLU A 1 97 ? 9.106 -10.176 8.636 1.00 93.44 97 GLU A CA 1
ATOM 788 C C . GLU A 1 97 ? 8.195 -9.050 9.170 1.00 93.44 97 GLU A C 1
ATOM 790 O O . GLU A 1 97 ? 7.602 -9.180 10.244 1.00 93.44 97 GLU A O 1
ATOM 795 N N . TYR A 1 98 ? 8.077 -7.934 8.449 1.00 95.12 98 TYR A N 1
ATOM 796 C CA . TYR A 1 98 ? 7.283 -6.774 8.861 1.00 95.12 98 TYR A CA 1
ATOM 797 C C . TYR A 1 98 ? 6.120 -6.555 7.905 1.00 95.12 98 TYR A C 1
ATOM 799 O O . TYR A 1 98 ? 6.307 -6.594 6.694 1.00 95.12 98 TYR A O 1
ATOM 807 N N . LEU A 1 99 ? 4.928 -6.277 8.434 1.00 95.69 99 LEU A N 1
ATOM 808 C CA . LEU A 1 99 ? 3.769 -5.913 7.618 1.00 95.69 99 LEU A CA 1
ATOM 809 C C . LEU A 1 99 ? 3.647 -4.393 7.544 1.00 95.69 99 LEU A C 1
ATOM 811 O O . LEU A 1 99 ? 3.287 -3.744 8.529 1.00 95.69 99 LEU A O 1
ATOM 815 N N . ALA A 1 100 ? 3.944 -3.840 6.372 1.00 95.81 100 ALA A N 1
ATOM 816 C CA . ALA A 1 100 ? 3.830 -2.417 6.087 1.00 95.81 100 ALA A CA 1
ATOM 817 C C . ALA A 1 100 ? 2.464 -2.070 5.491 1.00 95.81 100 ALA A C 1
ATOM 819 O O . ALA A 1 100 ? 1.929 -2.809 4.669 1.00 95.81 100 ALA A O 1
ATOM 820 N N . SER A 1 101 ? 1.909 -0.924 5.884 1.00 95.94 101 SER A N 1
ATOM 821 C CA . SER A 1 101 ? 0.719 -0.333 5.273 1.00 95.94 101 SER A CA 1
ATOM 822 C C . SER A 1 101 ? 1.041 0.149 3.866 1.00 95.94 101 SER A C 1
ATOM 824 O O . SER A 1 101 ? 1.950 0.955 3.680 1.00 95.94 101 SER A O 1
ATOM 826 N N . MET A 1 102 ? 0.240 -0.269 2.888 1.00 95.94 102 MET A N 1
ATOM 827 C CA . MET A 1 102 ? 0.347 0.223 1.513 1.00 95.94 102 MET A CA 1
ATOM 828 C C . MET A 1 102 ? -0.343 1.581 1.321 1.00 95.94 102 MET A C 1
ATOM 830 O O . MET A 1 102 ? -0.367 2.105 0.216 1.00 95.94 102 MET A O 1
ATOM 834 N N . GLY A 1 103 ? -0.975 2.161 2.345 1.00 95.00 103 GLY A N 1
ATOM 835 C CA . GLY A 1 103 ? -1.776 3.379 2.157 1.00 95.00 103 GLY A CA 1
ATOM 836 C C . GLY A 1 103 ? -3.098 3.148 1.411 1.00 95.00 103 GLY A C 1
ATOM 837 O O . GLY A 1 103 ? -3.693 4.095 0.899 1.00 95.00 103 GLY A O 1
ATOM 838 N N . ILE A 1 104 ? -3.550 1.893 1.340 1.00 97.56 104 ILE A N 1
ATOM 839 C CA . ILE A 1 104 ? -4.794 1.473 0.691 1.00 97.56 104 ILE A CA 1
ATOM 840 C C . ILE A 1 104 ? -5.747 0.966 1.769 1.00 97.56 104 ILE A C 1
ATOM 842 O O . ILE A 1 104 ? -5.418 0.044 2.522 1.00 97.56 104 ILE A O 1
ATOM 846 N N . TYR A 1 105 ? -6.937 1.560 1.835 1.00 97.69 105 TYR A N 1
ATOM 847 C CA . TYR A 1 105 ? -7.888 1.316 2.917 1.00 97.69 105 TYR A CA 1
ATOM 848 C C . TYR A 1 105 ? -9.301 1.094 2.387 1.00 97.69 105 TYR A C 1
ATOM 850 O O . TYR A 1 105 ? -9.761 1.848 1.533 1.00 97.69 105 TYR A O 1
ATOM 858 N N . ILE A 1 106 ? -10.027 0.132 2.955 1.00 98.25 106 ILE A N 1
ATOM 859 C CA . ILE A 1 106 ? -11.488 0.052 2.841 1.00 98.25 106 ILE A CA 1
ATOM 860 C C . ILE A 1 106 ? -12.096 0.371 4.198 1.00 98.25 106 ILE A C 1
ATOM 862 O O . ILE A 1 106 ? -11.784 -0.288 5.185 1.00 98.25 106 ILE A O 1
ATOM 866 N N . PHE A 1 107 ? -12.992 1.351 4.236 1.00 97.94 107 PHE A N 1
ATOM 867 C CA . PHE A 1 107 ? -13.801 1.668 5.409 1.00 97.94 107 PHE A CA 1
ATOM 868 C C . PHE A 1 107 ? -15.273 1.367 5.150 1.00 97.94 107 PHE A C 1
ATOM 870 O O . PHE A 1 107 ? -15.772 1.624 4.051 1.00 97.94 107 PHE A O 1
ATOM 877 N N . ASN A 1 108 ? -16.004 0.977 6.193 1.00 97.38 108 ASN A N 1
ATOM 878 C CA . ASN A 1 108 ? -17.449 1.203 6.211 1.00 97.38 108 ASN A CA 1
ATOM 879 C C . ASN A 1 108 ? -17.721 2.713 6.185 1.00 97.38 108 ASN A C 1
ATOM 881 O O . ASN A 1 108 ? -17.075 3.482 6.907 1.00 97.38 108 ASN A O 1
ATOM 885 N N . LYS A 1 109 ? -18.684 3.148 5.364 1.00 94.81 109 LYS A N 1
ATOM 886 C CA . LYS A 1 109 ? -19.033 4.569 5.194 1.00 94.81 109 LYS A CA 1
ATOM 887 C C . LYS A 1 109 ? -19.303 5.253 6.536 1.00 94.81 109 LYS A C 1
ATOM 889 O O . LYS A 1 109 ? -18.747 6.319 6.807 1.00 94.81 109 LYS A O 1
ATOM 894 N N . ASP A 1 110 ? -20.116 4.621 7.379 1.00 94.19 110 ASP A N 1
ATOM 895 C CA . ASP A 1 110 ? -20.498 5.165 8.684 1.00 94.19 110 ASP A CA 1
ATOM 896 C C . ASP A 1 110 ? -19.312 5.232 9.650 1.00 94.19 110 ASP A C 1
ATOM 898 O O . ASP A 1 110 ? -19.151 6.227 10.359 1.00 94.19 110 ASP A O 1
ATOM 902 N N . THR A 1 111 ? -18.426 4.234 9.617 1.00 96.06 111 THR A N 1
ATOM 903 C CA . THR A 1 111 ? -17.188 4.223 10.405 1.00 96.06 111 THR A CA 1
ATOM 904 C C . THR A 1 111 ? -16.277 5.385 10.020 1.00 96.06 111 THR A C 1
ATOM 906 O O . THR A 1 111 ? -15.845 6.142 10.890 1.00 96.06 111 THR A O 1
ATOM 909 N N . LEU A 1 112 ? -16.007 5.579 8.723 1.00 95.38 112 LEU A N 1
ATOM 910 C CA . LEU A 1 112 ? -15.159 6.681 8.253 1.00 95.38 112 LEU A CA 1
ATOM 911 C C . LEU A 1 112 ? -15.750 8.043 8.625 1.00 95.38 112 LEU A C 1
ATOM 913 O O . LEU A 1 112 ? -15.030 8.937 9.073 1.00 95.38 112 LEU A O 1
ATOM 917 N N . LYS A 1 113 ? -17.067 8.197 8.447 1.00 93.38 113 LYS A N 1
ATOM 918 C CA . LYS A 1 113 ? -17.787 9.416 8.814 1.00 93.38 113 LYS A CA 1
ATOM 919 C C . LYS A 1 113 ? -17.624 9.714 10.304 1.00 93.38 113 LYS A C 1
ATOM 921 O O . LYS A 1 113 ? -17.191 10.814 10.643 1.00 93.38 113 LYS A O 1
ATOM 926 N N . ARG A 1 114 ? -17.900 8.731 11.167 1.00 94.38 114 ARG A N 1
ATOM 927 C CA . ARG A 1 114 ? -17.778 8.866 12.624 1.00 94.38 114 ARG A CA 1
ATOM 928 C C . ARG A 1 114 ? -16.361 9.269 13.030 1.00 94.38 114 ARG A C 1
ATOM 930 O O . ARG A 1 114 ? -16.188 10.259 13.734 1.00 94.38 114 ARG A O 1
ATOM 937 N N . LEU A 1 115 ? -15.343 8.579 12.507 1.00 95.06 115 LEU A N 1
ATOM 938 C CA . LEU A 1 115 ? -13.938 8.889 12.793 1.00 95.06 115 LEU A CA 1
ATOM 939 C C . LEU A 1 115 ? -13.558 10.319 12.381 1.00 95.06 115 LEU A C 1
ATOM 941 O O . LEU A 1 115 ? -12.786 10.974 13.078 1.00 95.06 115 LEU A O 1
ATOM 945 N N . PHE A 1 116 ? -14.095 10.839 11.275 1.00 93.75 116 PHE A N 1
ATOM 946 C CA . PHE A 1 116 ? -13.847 12.223 10.863 1.00 93.75 116 PHE A CA 1
ATOM 947 C C . PHE A 1 116 ? -14.590 13.265 11.700 1.00 93.75 116 PHE A C 1
ATOM 949 O O . PHE A 1 116 ? -14.020 14.332 11.934 1.00 93.75 116 PHE A O 1
ATOM 956 N N . GLU A 1 117 ? -15.822 12.983 12.126 1.00 92.50 117 GLU A N 1
ATOM 957 C CA . GLU A 1 117 ? -16.622 13.873 12.978 1.00 92.50 117 GLU A CA 1
ATOM 958 C C . GLU A 1 117 ? -16.038 13.971 14.393 1.00 92.50 117 GLU A C 1
ATOM 960 O O . GLU A 1 117 ? -15.928 15.064 14.945 1.00 92.50 117 GLU A O 1
ATOM 965 N N . GLU A 1 118 ? -15.587 12.847 14.949 1.00 93.56 118 GLU A N 1
ATOM 966 C CA . GLU A 1 118 ? -14.988 12.779 16.286 1.00 93.56 118 GLU A CA 1
ATOM 967 C C . GLU A 1 118 ? -13.547 13.312 16.331 1.00 93.56 118 GLU A C 1
ATOM 969 O O . GLU A 1 118 ? -13.046 13.655 17.403 1.00 93.56 118 GLU A O 1
ATOM 974 N N . ASN A 1 119 ? -12.873 13.417 15.179 1.00 92.69 119 ASN A N 1
ATOM 975 C CA . ASN A 1 119 ? -11.488 13.885 15.075 1.00 92.69 119 ASN A CA 1
ATOM 976 C C . ASN A 1 119 ? -11.364 14.995 14.015 1.00 92.69 119 ASN A C 1
ATOM 978 O O . ASN A 1 119 ? -10.711 14.805 12.983 1.00 92.69 119 ASN A O 1
ATOM 982 N N . PRO A 1 120 ? -11.959 16.181 14.244 1.00 90.19 120 PRO A N 1
ATOM 983 C CA . PRO A 1 120 ? -12.027 17.249 13.242 1.00 90.19 120 PRO A CA 1
ATOM 984 C C . PRO A 1 120 ? -10.653 17.816 12.862 1.00 90.19 120 PRO A C 1
ATOM 986 O O . PRO A 1 120 ? -10.480 18.307 11.745 1.00 90.19 120 PRO A O 1
ATOM 989 N N . ASN A 1 121 ? -9.672 17.706 13.763 1.00 92.19 121 ASN A N 1
ATOM 990 C CA . ASN A 1 121 ? -8.309 18.198 13.562 1.00 92.19 121 ASN A CA 1
ATOM 991 C C . ASN A 1 121 ? -7.369 17.160 12.943 1.00 92.19 121 ASN A C 1
ATOM 993 O O . ASN A 1 121 ? -6.277 17.536 12.536 1.00 92.19 121 ASN A O 1
ATOM 997 N N . ALA A 1 122 ? -7.783 15.890 12.834 1.00 92.69 122 ALA A N 1
ATOM 998 C CA . ALA A 1 122 ? -6.925 14.862 12.259 1.00 92.69 122 ALA A CA 1
ATOM 999 C C . ALA A 1 122 ? -6.654 15.160 10.783 1.00 92.69 122 ALA A C 1
ATOM 1001 O O . ALA A 1 122 ? -7.581 15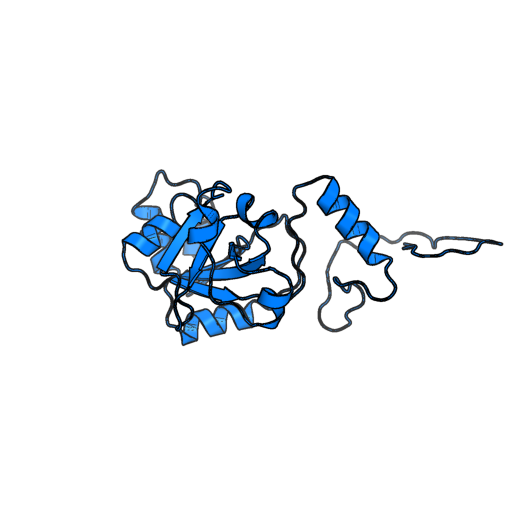.466 10.026 1.00 92.69 122 ALA A O 1
ATOM 1002 N N . THR A 1 123 ? -5.401 15.072 10.372 1.00 91.69 123 THR A N 1
ATOM 1003 C CA . THR A 1 123 ? -4.939 15.355 9.009 1.00 91.69 123 THR A CA 1
ATOM 1004 C C . THR A 1 123 ? -4.327 14.137 8.332 1.00 91.69 123 THR A C 1
ATOM 1006 O O . THR A 1 123 ? -4.287 14.104 7.104 1.00 91.69 123 THR A O 1
ATOM 1009 N N . ASP A 1 124 ? -3.935 13.125 9.107 1.00 92.12 124 ASP A N 1
ATOM 1010 C CA . ASP A 1 124 ? -3.209 11.957 8.620 1.00 92.12 124 ASP A CA 1
ATOM 1011 C C . ASP A 1 124 ? -3.900 10.638 9.011 1.00 92.12 124 ASP A C 1
ATOM 1013 O O . ASP A 1 124 ? -4.364 10.458 10.142 1.00 92.12 124 ASP A O 1
ATOM 1017 N N . PHE A 1 125 ? -3.988 9.700 8.064 1.00 93.38 125 PHE A N 1
ATOM 1018 C CA . PHE A 1 125 ? -4.611 8.402 8.322 1.00 93.38 125 PHE A CA 1
ATOM 1019 C C . PHE A 1 125 ? -3.756 7.508 9.222 1.00 93.38 125 PHE A C 1
ATOM 1021 O O . PHE A 1 125 ? -4.295 6.929 10.162 1.00 93.38 125 PHE A O 1
ATOM 1028 N N . GLY A 1 126 ? -2.455 7.406 8.947 1.00 89.75 126 GLY A N 1
ATOM 1029 C CA . GLY A 1 126 ? -1.526 6.550 9.684 1.00 89.75 126 GLY A CA 1
ATOM 1030 C C . GLY A 1 126 ? -1.287 7.059 11.098 1.00 89.75 126 GLY A C 1
ATOM 1031 O O . GLY A 1 126 ? -1.370 6.305 12.059 1.00 89.75 126 GLY A O 1
ATOM 1032 N N . LYS A 1 127 ? -1.071 8.363 11.269 1.00 90.44 127 LYS A N 1
ATOM 1033 C CA . LYS A 1 127 ? -0.725 8.933 12.580 1.00 90.44 127 LYS A CA 1
ATOM 1034 C C . LYS A 1 127 ? -1.916 9.126 13.507 1.00 90.44 127 LYS A C 1
ATOM 1036 O O . LYS A 1 127 ? -1.738 9.095 14.722 1.00 90.44 127 LYS A O 1
ATOM 1041 N N . GLU A 1 128 ? -3.109 9.363 12.964 1.00 93.75 128 GLU A N 1
ATOM 1042 C CA . GLU A 1 128 ? -4.249 9.808 13.773 1.00 93.75 128 GLU A CA 1
ATOM 1043 C C . GLU A 1 128 ? -5.475 8.903 13.612 1.00 93.75 128 GLU A C 1
ATOM 1045 O O . GLU A 1 128 ? -5.979 8.385 14.609 1.00 93.75 128 GLU A O 1
ATOM 1050 N N . ILE A 1 129 ? -5.949 8.662 12.384 1.00 95.25 129 ILE A N 1
ATOM 1051 C CA . ILE A 1 129 ? -7.221 7.946 12.159 1.00 95.25 129 ILE A CA 1
ATOM 1052 C C . ILE A 1 129 ? -7.126 6.452 12.500 1.00 95.25 129 ILE A C 1
ATOM 1054 O O . ILE A 1 129 ? -7.985 5.935 13.213 1.00 95.25 129 ILE A O 1
ATOM 1058 N N . ILE A 1 130 ? -6.098 5.751 12.015 1.00 95.19 130 ILE A N 1
ATOM 1059 C CA . ILE A 1 130 ? -5.914 4.309 12.240 1.00 95.19 130 ILE A CA 1
ATOM 1060 C C . ILE A 1 130 ? -5.646 4.008 13.727 1.00 95.19 130 ILE A C 1
ATOM 1062 O O . ILE A 1 130 ? -6.357 3.172 14.291 1.00 95.19 130 ILE A O 1
ATOM 1066 N N . PRO A 1 131 ? -4.724 4.710 14.422 1.00 94.31 131 PRO A N 1
ATOM 1067 C CA . PRO A 1 131 ? -4.527 4.527 15.859 1.00 94.31 131 PRO A CA 1
ATOM 1068 C C . PRO A 1 131 ? -5.795 4.784 16.677 1.00 94.31 131 PRO A C 1
ATOM 1070 O O . PRO A 1 131 ? -6.070 4.069 17.642 1.00 94.31 131 PRO A O 1
ATOM 1073 N N . LYS A 1 132 ? -6.599 5.782 16.289 1.00 94.44 132 LYS A N 1
ATOM 1074 C CA . LYS A 1 132 ? -7.881 6.079 16.937 1.00 94.44 132 LYS A CA 1
ATOM 1075 C C . LYS A 1 132 ? -8.898 4.959 16.730 1.00 94.44 132 LYS A C 1
ATOM 1077 O O . LYS A 1 132 ? -9.525 4.552 17.705 1.00 94.44 132 LYS A O 1
ATOM 1082 N N . ALA A 1 133 ? -9.008 4.428 15.512 1.00 96.00 133 ALA A N 1
ATOM 1083 C CA . ALA A 1 133 ? -9.878 3.295 15.209 1.00 96.00 133 ALA A CA 1
ATOM 1084 C C . ALA A 1 133 ? -9.539 2.071 16.075 1.00 96.00 133 ALA A C 1
ATOM 1086 O O . ALA A 1 133 ? -10.424 1.498 16.710 1.00 96.00 133 ALA A O 1
ATOM 1087 N N . LEU A 1 134 ? -8.249 1.733 16.179 1.00 95.62 134 LEU A N 1
ATOM 1088 C CA . LEU A 1 134 ? -7.768 0.648 17.039 1.00 95.62 134 LEU A CA 1
ATOM 1089 C C . LEU A 1 134 ? -8.090 0.905 18.519 1.00 95.62 134 LEU A C 1
ATOM 1091 O O . LEU A 1 134 ? -8.597 0.024 19.210 1.00 95.62 134 LEU A O 1
ATOM 1095 N N . LYS A 1 135 ? -7.862 2.131 19.009 1.00 94.62 135 LYS A N 1
ATOM 1096 C CA . LYS A 1 135 ? -8.145 2.517 20.403 1.00 94.62 135 LYS A CA 1
ATOM 1097 C C . LYS A 1 135 ? -9.634 2.445 20.761 1.00 94.62 135 LYS A C 1
ATOM 1099 O O . LYS A 1 135 ? -9.968 2.202 21.918 1.00 94.62 135 LYS A O 1
ATOM 1104 N N . GLU A 1 136 ? -10.520 2.670 19.796 1.00 94.56 136 GLU A N 1
ATOM 1105 C CA . GLU A 1 136 ? -11.974 2.537 19.961 1.00 94.56 136 GLU A CA 1
ATOM 1106 C C . GLU A 1 136 ? -12.468 1.088 19.899 1.00 94.56 136 GLU A C 1
ATOM 1108 O O . GLU A 1 136 ? -13.663 0.846 20.067 1.00 94.56 136 GLU A O 1
ATOM 1113 N N . GLY A 1 137 ? -11.570 0.125 19.673 1.00 94.88 137 GLY A N 1
ATOM 1114 C CA . GLY A 1 137 ? -11.929 -1.282 19.540 1.00 94.88 137 GLY A CA 1
ATOM 1115 C C . GLY A 1 137 ? -12.664 -1.590 18.237 1.00 94.88 137 GLY A C 1
ATOM 1116 O O . GLY A 1 137 ? -13.391 -2.581 18.177 1.00 94.88 137 GLY A O 1
ATOM 1117 N N . LEU A 1 138 ? -12.499 -0.750 17.206 1.00 96.69 138 LEU A N 1
ATOM 1118 C CA . LEU A 1 138 ? -13.004 -1.061 15.874 1.00 96.69 138 LEU A CA 1
ATOM 1119 C C . LEU A 1 138 ? -12.304 -2.301 15.324 1.00 96.69 138 LEU A C 1
ATOM 1121 O O . LEU A 1 138 ? -11.120 -2.541 15.575 1.00 96.69 138 LEU A O 1
ATOM 1125 N N . ARG A 1 139 ? -13.030 -3.083 14.528 1.00 97.06 139 ARG A N 1
ATOM 1126 C CA . ARG A 1 139 ? -12.486 -4.288 13.916 1.00 97.06 139 ARG A CA 1
ATOM 1127 C C . ARG A 1 139 ? -11.646 -3.916 12.700 1.00 97.06 139 ARG A C 1
ATOM 1129 O O . ARG A 1 139 ? -12.169 -3.745 11.599 1.00 97.06 139 ARG A O 1
ATOM 1136 N N . VAL A 1 140 ? -10.339 -3.800 12.911 1.00 97.69 140 VAL A N 1
ATOM 1137 C CA . VAL A 1 140 ? -9.366 -3.475 11.864 1.00 97.69 140 VAL A CA 1
ATOM 1138 C C . VAL A 1 140 ? -8.723 -4.761 11.341 1.00 97.69 140 VAL A C 1
ATOM 1140 O O . VAL A 1 140 ? -8.147 -5.527 12.109 1.00 97.69 140 VAL A O 1
ATOM 1143 N N . SER A 1 141 ? -8.824 -5.024 10.040 1.00 96.94 141 SER A N 1
ATOM 1144 C CA . SER A 1 141 ? -8.242 -6.213 9.402 1.00 96.94 141 SER A CA 1
ATOM 1145 C C . SER A 1 141 ? -7.075 -5.874 8.490 1.00 96.94 141 SER A C 1
ATOM 1147 O O . SER A 1 141 ? -7.079 -4.847 7.818 1.00 96.94 141 SER A O 1
ATOM 1149 N N . SER A 1 142 ? -6.109 -6.783 8.424 1.00 96.25 142 SER A N 1
ATOM 1150 C CA . SER A 1 142 ? -5.051 -6.770 7.421 1.00 96.25 142 SER A CA 1
ATOM 1151 C C . SER A 1 142 ? -5.483 -7.571 6.195 1.00 96.25 142 SER A C 1
ATOM 1153 O O . SER A 1 142 ? -6.105 -8.632 6.307 1.00 96.25 142 SER A O 1
ATOM 1155 N N . PHE A 1 143 ? -5.140 -7.069 5.016 1.00 96.06 143 PHE A N 1
ATOM 1156 C CA . PHE A 1 143 ? -5.146 -7.820 3.771 1.00 96.06 143 PHE A CA 1
ATOM 1157 C C . PHE A 1 143 ? -3.717 -7.859 3.235 1.00 96.06 143 PHE A C 1
ATOM 1159 O O . PHE A 1 143 ? -3.240 -6.864 2.698 1.00 96.06 143 PHE A O 1
ATOM 1166 N N . GLU A 1 144 ? -3.038 -8.992 3.395 1.00 94.19 144 GLU A N 1
ATOM 1167 C CA . GLU A 1 144 ? -1.684 -9.177 2.870 1.00 94.19 144 GLU A CA 1
ATOM 1168 C C . GLU A 1 144 ? -1.723 -9.284 1.340 1.00 94.19 144 GLU A C 1
ATOM 1170 O O . GLU A 1 144 ? -2.311 -10.207 0.771 1.00 94.19 144 GLU A O 1
ATOM 1175 N N . PHE A 1 145 ? -1.110 -8.317 0.666 1.00 94.94 145 PHE A N 1
ATOM 1176 C CA . PHE A 1 145 ? -0.938 -8.283 -0.773 1.00 94.94 145 PHE A CA 1
ATOM 1177 C C . PHE A 1 145 ? 0.389 -8.944 -1.151 1.00 94.94 145 PHE A C 1
ATOM 1179 O O . PHE A 1 145 ? 1.466 -8.480 -0.785 1.00 94.94 145 PHE A O 1
ATOM 1186 N N . GLY A 1 146 ? 0.297 -10.034 -1.913 1.00 89.38 146 GLY A N 1
ATOM 1187 C CA . GLY A 1 146 ? 1.462 -10.799 -2.360 1.00 89.38 146 GLY A CA 1
ATOM 1188 C C . GLY A 1 146 ? 2.010 -10.410 -3.736 1.00 89.38 146 GLY A C 1
ATOM 1189 O O . GLY A 1 146 ? 2.926 -11.074 -4.216 1.00 89.38 146 GLY A O 1
ATOM 1190 N N . GLY A 1 147 ? 1.433 -9.398 -4.392 1.00 92.06 147 GLY A N 1
ATOM 1191 C CA . GLY A 1 147 ? 1.854 -8.951 -5.721 1.00 92.06 147 GLY A CA 1
ATOM 1192 C C . GLY A 1 147 ? 2.986 -7.923 -5.690 1.00 92.06 147 GLY A C 1
ATOM 1193 O O . GLY A 1 147 ? 3.464 -7.522 -4.630 1.00 92.06 147 GLY A O 1
ATOM 1194 N N . TYR A 1 148 ? 3.401 -7.472 -6.875 1.00 92.88 148 TYR A N 1
ATOM 1195 C CA . TYR A 1 148 ? 4.386 -6.402 -7.002 1.00 92.88 148 TYR A CA 1
ATOM 1196 C C . TYR A 1 148 ? 3.813 -5.075 -6.496 1.00 92.88 148 TYR A C 1
ATOM 1198 O O . TYR A 1 148 ? 2.754 -4.629 -6.949 1.00 92.88 148 TYR A O 1
ATOM 1206 N N . TRP A 1 149 ? 4.539 -4.437 -5.586 1.00 94.56 149 TRP A N 1
ATOM 1207 C CA . TRP A 1 149 ? 4.264 -3.090 -5.112 1.00 94.56 149 TRP A CA 1
ATOM 1208 C C . TRP A 1 149 ? 5.583 -2.391 -4.819 1.00 94.56 149 TRP A C 1
ATOM 1210 O O . TRP A 1 149 ? 6.491 -2.984 -4.234 1.00 94.56 149 TRP A O 1
ATOM 1220 N N . THR A 1 150 ? 5.674 -1.123 -5.198 1.00 91.06 150 THR A N 1
ATOM 1221 C CA . THR A 1 150 ? 6.801 -0.272 -4.833 1.00 91.06 150 THR A CA 1
ATOM 1222 C C . THR A 1 150 ? 6.340 1.156 -4.576 1.00 91.06 150 THR A C 1
ATOM 1224 O O . THR A 1 150 ? 5.531 1.717 -5.324 1.00 91.06 150 THR A O 1
ATOM 1227 N N . ASP A 1 151 ? 6.911 1.759 -3.536 1.00 88.31 151 ASP A N 1
ATOM 1228 C CA . ASP A 1 151 ? 6.859 3.199 -3.318 1.00 88.31 151 ASP A CA 1
ATOM 1229 C C . ASP A 1 151 ? 7.877 3.884 -4.246 1.00 88.31 151 ASP A C 1
ATOM 1231 O O . ASP A 1 151 ? 9.087 3.636 -4.188 1.00 88.31 151 ASP A O 1
ATOM 1235 N N . ILE A 1 152 ? 7.390 4.739 -5.145 1.00 88.44 152 ILE A N 1
ATOM 1236 C CA . ILE A 1 152 ? 8.218 5.474 -6.116 1.00 88.44 152 ILE A CA 1
ATOM 1237 C C . ILE A 1 152 ? 8.652 6.843 -5.543 1.00 88.44 152 ILE A C 1
ATOM 1239 O O . ILE A 1 152 ? 9.068 7.752 -6.256 1.00 88.44 152 ILE A O 1
ATOM 1243 N N . GLY A 1 153 ? 8.634 6.991 -4.215 1.00 86.75 153 GLY A N 1
ATOM 1244 C CA . GLY A 1 153 ? 8.994 8.227 -3.519 1.00 86.75 153 GLY A CA 1
ATOM 1245 C C . GLY A 1 153 ? 10.465 8.668 -3.602 1.00 86.75 153 GLY A C 1
ATOM 1246 O O . GLY A 1 153 ? 10.762 9.823 -3.294 1.00 86.75 153 GLY A O 1
ATOM 1247 N N . THR A 1 154 ? 11.409 7.808 -4.013 1.00 89.06 154 THR A N 1
ATOM 1248 C CA . THR A 1 154 ? 12.846 8.149 -4.069 1.00 89.06 154 THR A CA 1
ATOM 1249 C C . THR A 1 154 ? 13.406 8.083 -5.488 1.00 89.06 154 THR A C 1
ATOM 1251 O O . THR A 1 154 ? 12.938 7.315 -6.323 1.00 89.06 154 THR A O 1
ATOM 1254 N N . ILE A 1 155 ? 14.475 8.844 -5.761 1.00 93.56 155 ILE A N 1
ATOM 1255 C CA . ILE A 1 155 ? 15.171 8.796 -7.062 1.00 93.56 155 ILE A CA 1
ATOM 1256 C C . ILE A 1 155 ? 15.639 7.370 -7.376 1.00 93.56 155 ILE A C 1
ATOM 1258 O O . ILE A 1 155 ? 15.512 6.919 -8.512 1.00 93.56 155 ILE A O 1
ATOM 1262 N N . LYS A 1 156 ? 16.159 6.661 -6.366 1.00 91.81 156 LYS A N 1
ATOM 1263 C CA . LYS A 1 156 ? 16.617 5.280 -6.512 1.00 91.81 156 LYS A CA 1
ATOM 1264 C C . LYS A 1 156 ? 15.454 4.352 -6.865 1.00 91.81 156 LYS A C 1
ATOM 1266 O O . LYS A 1 156 ? 15.540 3.673 -7.878 1.00 91.81 156 LYS A O 1
ATOM 1271 N N . SER A 1 157 ? 14.363 4.363 -6.092 1.00 90.62 157 SER A N 1
ATOM 1272 C CA . SER A 1 157 ? 13.218 3.479 -6.358 1.00 90.62 157 SER A CA 1
ATOM 1273 C C . SER A 1 157 ? 12.546 3.778 -7.698 1.00 90.62 157 SER A C 1
ATOM 1275 O O . SER A 1 157 ? 12.201 2.851 -8.424 1.00 90.62 157 SER A O 1
ATOM 1277 N N . PHE A 1 158 ? 12.453 5.052 -8.092 1.00 93.25 158 PHE A N 1
ATOM 1278 C CA . PHE A 1 158 ? 12.005 5.438 -9.430 1.00 93.25 158 PHE A CA 1
ATOM 1279 C C . PHE A 1 158 ? 12.891 4.847 -10.534 1.00 93.25 158 PHE A C 1
ATOM 1281 O O . PHE A 1 158 ? 12.380 4.298 -11.510 1.00 93.25 158 PHE A O 1
ATOM 1288 N N . PHE A 1 159 ? 14.212 4.969 -10.401 1.00 94.25 159 PHE A N 1
ATOM 1289 C CA . PHE A 1 159 ? 15.150 4.492 -11.413 1.00 94.25 159 PHE A CA 1
ATOM 1290 C C . PHE A 1 159 ? 15.151 2.963 -11.506 1.00 94.25 159 PHE A C 1
ATOM 1292 O O . PHE A 1 159 ? 15.003 2.422 -12.601 1.00 94.25 159 PHE A O 1
ATOM 1299 N N . ASP A 1 160 ? 15.224 2.284 -10.361 1.00 93.12 160 ASP A N 1
ATOM 1300 C CA . ASP A 1 160 ? 15.224 0.823 -10.272 1.00 93.12 160 ASP A CA 1
ATOM 1301 C C . ASP A 1 160 ? 13.936 0.232 -10.873 1.00 93.12 160 ASP A C 1
ATOM 1303 O O . ASP A 1 160 ? 14.008 -0.696 -11.676 1.00 93.12 160 ASP A O 1
ATOM 1307 N N . ALA A 1 161 ? 12.767 0.815 -10.571 1.00 93.94 161 ALA A N 1
ATOM 1308 C CA . ALA A 1 161 ? 11.482 0.364 -11.113 1.00 93.94 161 ALA A CA 1
ATOM 1309 C C . ALA A 1 161 ? 11.354 0.554 -12.635 1.00 93.94 161 ALA A C 1
ATOM 1311 O O . ALA A 1 161 ? 10.632 -0.192 -13.284 1.00 93.94 161 ALA A O 1
ATOM 1312 N N . ASN A 1 162 ? 12.030 1.549 -13.222 1.00 93.31 162 ASN A N 1
ATOM 1313 C CA . ASN A 1 162 ? 12.030 1.735 -14.677 1.00 93.31 162 ASN A CA 1
ATOM 1314 C C . ASN A 1 162 ? 13.006 0.783 -15.372 1.00 93.31 162 ASN A C 1
ATOM 1316 O O . ASN A 1 162 ? 12.685 0.251 -16.432 1.00 93.31 162 ASN A O 1
ATOM 1320 N N . LEU A 1 163 ? 14.197 0.584 -14.800 1.00 93.25 163 LEU A N 1
ATOM 1321 C CA . LEU A 1 163 ? 15.192 -0.320 -15.373 1.00 93.25 163 LEU A CA 1
ATOM 1322 C C . LEU A 1 163 ? 14.737 -1.779 -15.332 1.00 93.25 163 LEU A C 1
ATOM 1324 O O . LEU A 1 163 ? 14.955 -2.493 -16.308 1.00 93.25 163 LEU A O 1
ATOM 1328 N N . SER A 1 164 ? 14.070 -2.201 -14.255 1.00 93.75 164 SER A N 1
ATOM 1329 C CA . SER A 1 164 ? 13.592 -3.581 -14.103 1.00 93.75 164 SER A CA 1
ATOM 1330 C C . SER A 1 164 ? 12.580 -3.994 -15.174 1.00 93.75 164 SER A C 1
ATOM 1332 O O . SER A 1 164 ? 12.455 -5.171 -15.493 1.00 93.75 164 SER A O 1
ATOM 1334 N N . LEU A 1 165 ? 11.890 -3.041 -15.807 1.00 93.94 165 LEU A N 1
ATOM 1335 C CA . LEU A 1 165 ? 11.000 -3.336 -16.932 1.00 93.94 165 LEU A CA 1
ATOM 1336 C C . LEU A 1 165 ? 11.745 -3.888 -18.159 1.00 93.94 165 LEU A C 1
ATOM 1338 O O . LEU A 1 165 ? 11.115 -4.472 -19.038 1.00 93.94 165 LEU A O 1
ATOM 1342 N N . ALA A 1 166 ? 13.061 -3.682 -18.242 1.00 93.56 166 ALA A N 1
ATOM 1343 C CA . ALA A 1 166 ? 13.909 -4.205 -19.305 1.00 93.56 166 ALA A CA 1
ATOM 1344 C C . ALA A 1 166 ? 14.512 -5.587 -18.982 1.00 93.56 166 ALA A C 1
ATOM 1346 O O . ALA A 1 166 ? 15.289 -6.122 -19.780 1.00 93.56 166 ALA A O 1
ATOM 1347 N N . ASP A 1 167 ? 14.182 -6.166 -17.825 1.00 92.50 167 ASP A N 1
ATOM 1348 C CA . ASP A 1 167 ? 14.573 -7.527 -17.475 1.00 92.50 167 ASP A CA 1
ATOM 1349 C C . ASP A 1 167 ? 13.894 -8.553 -18.387 1.00 92.50 167 ASP A C 1
ATOM 1351 O O . ASP A 1 167 ? 12.821 -8.325 -18.946 1.00 92.50 167 ASP A O 1
ATOM 1355 N N . THR A 1 168 ? 14.507 -9.733 -18.518 1.00 89.06 168 THR A N 1
ATOM 1356 C CA . THR A 1 168 ? 13.952 -10.837 -19.320 1.00 89.06 168 THR A CA 1
ATOM 1357 C C . THR A 1 168 ? 12.549 -11.235 -18.855 1.00 89.06 168 THR A C 1
ATOM 1359 O O . THR A 1 168 ? 11.702 -11.593 -19.671 1.00 89.06 168 THR A O 1
ATOM 1362 N N . VAL A 1 169 ? 12.319 -11.195 -17.540 1.00 90.38 169 VAL A N 1
ATOM 1363 C CA . VAL A 1 169 ? 11.017 -11.420 -16.906 1.00 90.38 169 VAL A CA 1
ATOM 1364 C C . VAL A 1 169 ? 10.842 -10.338 -15.837 1.00 90.38 169 VAL A C 1
ATOM 1366 O O . VAL A 1 169 ? 11.333 -10.521 -14.723 1.00 90.38 169 VAL A O 1
ATOM 1369 N N . PRO A 1 170 ? 10.207 -9.199 -16.164 1.00 91.88 170 PRO A N 1
ATOM 1370 C CA . PRO A 1 170 ? 10.020 -8.122 -15.204 1.00 91.88 170 PRO A CA 1
ATOM 1371 C C . PRO A 1 170 ? 9.010 -8.535 -14.128 1.00 91.88 170 PRO A C 1
ATOM 1373 O O . PRO A 1 170 ? 7.989 -9.157 -14.430 1.00 91.88 170 PRO A O 1
ATOM 1376 N N . GLU A 1 171 ? 9.263 -8.157 -12.872 1.00 90.62 171 GLU A N 1
ATOM 1377 C CA . GLU A 1 171 ? 8.309 -8.404 -11.779 1.00 90.62 171 GLU A CA 1
ATOM 1378 C C . GLU A 1 171 ? 6.992 -7.638 -11.989 1.00 90.62 171 GLU A C 1
ATOM 1380 O O . GLU A 1 171 ? 5.918 -8.137 -11.652 1.00 90.62 171 GLU A O 1
ATOM 1385 N N . PHE A 1 172 ? 7.072 -6.441 -12.582 1.00 93.00 172 PHE A N 1
ATOM 1386 C CA . PHE A 1 172 ? 5.911 -5.667 -13.007 1.00 93.00 172 PHE A CA 1
ATOM 1387 C C . PHE A 1 172 ? 5.655 -5.857 -14.504 1.00 93.00 172 PHE A C 1
ATOM 1389 O O . PHE A 1 172 ? 6.373 -5.326 -15.354 1.00 93.00 172 PHE A O 1
ATOM 1396 N N . ASN A 1 173 ? 4.620 -6.625 -14.835 1.00 89.69 173 ASN A N 1
ATOM 1397 C CA . ASN A 1 173 ? 4.337 -7.016 -16.209 1.00 89.69 173 ASN A CA 1
ATOM 1398 C C . ASN A 1 173 ? 3.422 -6.010 -16.929 1.00 89.69 173 ASN A C 1
ATOM 1400 O O . ASN A 1 173 ? 2.208 -6.020 -16.753 1.00 89.69 173 ASN A O 1
ATOM 1404 N N . LEU A 1 174 ? 3.998 -5.194 -17.815 1.00 90.62 174 LEU A N 1
ATOM 1405 C CA . LEU A 1 174 ? 3.241 -4.277 -18.681 1.00 90.62 174 LEU A CA 1
ATOM 1406 C C . LEU A 1 174 ? 2.565 -4.958 -19.888 1.00 90.62 174 LEU A C 1
ATOM 1408 O O . LEU A 1 174 ? 1.815 -4.303 -20.609 1.00 90.62 174 LEU A O 1
ATOM 1412 N N . TYR A 1 175 ? 2.832 -6.245 -20.125 1.00 88.50 175 TYR A N 1
ATOM 1413 C CA . TYR A 1 175 ? 2.336 -7.019 -21.271 1.00 88.50 175 TYR A CA 1
ATOM 1414 C C . TYR A 1 175 ? 1.190 -7.976 -20.900 1.00 88.50 175 TYR A C 1
ATOM 1416 O O . TYR A 1 175 ? 0.877 -8.893 -21.662 1.00 88.50 175 TYR A O 1
ATOM 1424 N N . ASP A 1 176 ? 0.577 -7.796 -19.728 1.00 87.75 176 ASP A N 1
ATOM 1425 C CA . ASP A 1 176 ? -0.619 -8.536 -19.323 1.00 87.75 176 ASP A CA 1
ATOM 1426 C C . ASP A 1 176 ? -1.804 -8.187 -20.255 1.00 87.75 176 ASP A C 1
ATOM 1428 O O . ASP A 1 176 ? -2.132 -7.019 -20.473 1.00 87.75 176 ASP A O 1
ATOM 1432 N N . ASN A 1 177 ? -2.428 -9.219 -20.837 1.00 87.06 177 ASN A N 1
ATOM 1433 C CA . ASN A 1 177 ? -3.555 -9.093 -21.769 1.00 87.06 177 ASN A CA 1
ATOM 1434 C C . ASN A 1 177 ? -4.928 -9.141 -21.079 1.00 87.06 177 ASN A C 1
ATOM 1436 O O . ASN A 1 177 ? -5.949 -9.052 -21.754 1.00 87.06 177 ASN A O 1
ATOM 1440 N N . GLU A 1 178 ? -4.974 -9.320 -19.766 1.00 90.38 178 GLU A N 1
ATOM 1441 C CA . GLU A 1 178 ? -6.200 -9.326 -18.971 1.00 90.38 178 GLU A CA 1
ATOM 1442 C C . GLU A 1 178 ? -6.261 -8.077 -18.091 1.00 90.38 178 GLU A C 1
ATOM 1444 O O . GLU A 1 178 ? -7.267 -7.361 -18.078 1.00 90.38 178 GLU A O 1
ATOM 1449 N N . ASN A 1 179 ? -5.158 -7.765 -17.408 1.00 90.06 179 ASN A N 1
ATOM 1450 C CA . ASN A 1 179 ? -5.072 -6.630 -16.497 1.00 90.06 179 ASN A CA 1
ATOM 1451 C C . ASN A 1 179 ? -4.362 -5.446 -17.169 1.00 90.06 179 ASN A C 1
ATOM 1453 O O . ASN A 1 179 ? -3.180 -5.181 -16.962 1.00 90.06 179 ASN A O 1
ATOM 1457 N N . TYR A 1 180 ? -5.104 -4.702 -17.987 1.00 91.38 180 TYR A N 1
ATOM 1458 C CA . TYR A 1 180 ? -4.552 -3.567 -18.728 1.00 91.38 180 TYR A CA 1
ATOM 1459 C C . TYR A 1 180 ? -4.238 -2.352 -17.846 1.00 91.38 180 TYR A C 1
ATOM 1461 O O . TYR A 1 180 ? -5.043 -1.942 -17.006 1.00 91.38 180 TYR A O 1
ATOM 1469 N N . ILE A 1 181 ? -3.113 -1.694 -18.137 1.00 92.44 181 ILE A N 1
ATOM 1470 C CA . ILE A 1 181 ? -2.786 -0.367 -17.609 1.00 92.44 181 ILE A CA 1
ATOM 1471 C C . ILE A 1 181 ? -3.153 0.678 -18.658 1.00 92.44 181 ILE A C 1
ATOM 1473 O O . ILE A 1 181 ? -2.553 0.768 -19.730 1.00 92.44 181 ILE A O 1
ATOM 1477 N N . TYR A 1 182 ? -4.155 1.492 -18.341 1.00 93.12 182 TYR A N 1
ATOM 1478 C CA . TYR A 1 182 ? -4.614 2.550 -19.229 1.00 93.12 182 TYR A CA 1
ATOM 1479 C C . TYR A 1 182 ? -3.775 3.814 -19.057 1.00 93.12 182 TYR A C 1
ATOM 1481 O O . TYR A 1 182 ? -3.502 4.269 -17.949 1.00 93.12 182 TYR A O 1
ATOM 1489 N N . THR A 1 183 ? -3.416 4.430 -20.178 1.00 93.81 183 THR A N 1
ATOM 1490 C CA . THR A 1 183 ? -2.767 5.740 -20.214 1.00 93.81 183 THR A CA 1
ATOM 1491 C C . THR A 1 183 ? -3.220 6.514 -21.446 1.00 93.81 183 THR A C 1
ATOM 1493 O O . THR A 1 183 ? -3.894 5.985 -22.335 1.00 93.81 183 THR A O 1
ATOM 1496 N N . ARG A 1 184 ? -2.844 7.789 -21.532 1.00 95.50 184 ARG A N 1
ATOM 1497 C CA . ARG A 1 184 ? -3.080 8.595 -22.729 1.00 95.50 184 ARG A CA 1
ATOM 1498 C C . ARG A 1 184 ? -2.124 8.155 -23.841 1.00 95.50 184 ARG A C 1
ATOM 1500 O O . ARG A 1 184 ? -1.000 8.651 -23.929 1.00 95.50 184 ARG A O 1
ATOM 1507 N N . ALA A 1 185 ? -2.589 7.258 -24.708 1.00 92.44 185 ALA A N 1
ATOM 1508 C CA . ALA A 1 185 ? -1.834 6.810 -25.873 1.00 92.44 185 ALA A CA 1
ATOM 1509 C C . ALA A 1 185 ? -1.455 7.993 -26.785 1.00 92.44 185 ALA A C 1
ATOM 1511 O O . ALA A 1 185 ? -2.257 8.898 -27.038 1.00 92.44 185 ALA A O 1
ATOM 1512 N N . ARG A 1 186 ? -0.215 7.985 -27.282 1.00 93.06 186 ARG A N 1
ATOM 1513 C CA . ARG A 1 186 ? 0.301 8.979 -28.230 1.00 93.06 186 ARG A CA 1
ATOM 1514 C C . ARG A 1 186 ? 0.538 8.307 -29.578 1.00 93.06 186 ARG A C 1
ATOM 1516 O O . ARG A 1 186 ? 1.135 7.240 -29.632 1.00 93.06 186 ARG A O 1
ATOM 1523 N N . LEU A 1 187 ? 0.105 8.953 -30.658 1.00 94.38 187 LEU A N 1
ATOM 1524 C CA . LEU A 1 187 ? 0.411 8.536 -32.028 1.00 94.38 187 LEU A CA 1
ATOM 1525 C C . LEU A 1 187 ? 1.809 9.048 -32.395 1.00 94.38 187 LEU A C 1
ATOM 1527 O O . LEU A 1 187 ? 1.955 10.144 -32.934 1.00 94.38 187 LEU A O 1
ATOM 1531 N N . LEU A 1 188 ? 2.833 8.288 -32.017 1.00 94.00 188 LEU A N 1
ATOM 1532 C CA . LEU A 1 188 ? 4.232 8.594 -32.314 1.00 94.00 188 LEU A CA 1
ATOM 1533 C C . LEU A 1 188 ? 4.695 7.805 -33.552 1.00 94.00 188 LEU A C 1
ATOM 1535 O O . LEU A 1 188 ? 4.169 6.721 -33.813 1.00 94.00 188 LEU A O 1
ATOM 1539 N N . PRO A 1 189 ? 5.645 8.329 -34.347 1.00 94.50 189 PRO A N 1
ATOM 1540 C CA . PRO A 1 189 ? 6.298 7.536 -35.384 1.00 94.50 189 PRO A CA 1
ATOM 1541 C C . PRO A 1 189 ? 7.085 6.374 -34.758 1.00 94.50 189 PRO A C 1
ATOM 1543 O O . PRO A 1 189 ? 7.519 6.467 -33.614 1.00 94.50 189 PRO A O 1
ATOM 1546 N N . ALA A 1 190 ? 7.306 5.306 -35.526 1.00 93.06 190 ALA A N 1
ATOM 1547 C CA . ALA A 1 190 ? 8.077 4.154 -35.061 1.00 93.06 190 ALA A CA 1
ATOM 1548 C C . ALA A 1 190 ? 9.541 4.518 -34.753 1.00 93.06 190 ALA A C 1
ATOM 1550 O O . ALA A 1 190 ? 10.162 5.305 -35.478 1.00 93.06 190 ALA A O 1
ATOM 1551 N N . SER A 1 191 ? 10.121 3.880 -33.736 1.00 93.31 191 SER A N 1
ATOM 1552 C CA . SER A 1 191 ? 11.560 3.923 -33.478 1.00 93.31 191 SER A CA 1
ATOM 1553 C C . SER A 1 191 ? 12.312 3.181 -34.601 1.00 93.31 191 SER A C 1
ATOM 1555 O O . SER A 1 191 ? 11.964 2.063 -34.982 1.00 93.31 191 SER A O 1
ATOM 1557 N N . LYS A 1 192 ? 13.339 3.818 -35.184 1.00 92.81 192 LYS A N 1
ATOM 1558 C CA . LYS A 1 192 ? 14.116 3.282 -36.317 1.00 92.81 192 LYS A CA 1
ATOM 1559 C C . LYS A 1 192 ? 15.568 3.046 -35.911 1.00 92.81 192 LYS A C 1
ATOM 1561 O O . LYS A 1 192 ? 16.257 3.986 -35.527 1.00 92.81 192 LYS A O 1
ATOM 1566 N N . LEU A 1 193 ? 16.043 1.813 -36.078 1.00 91.44 193 LEU A N 1
ATOM 1567 C CA . LEU A 1 193 ? 17.404 1.381 -35.747 1.00 91.44 193 LEU A CA 1
ATOM 1568 C C . LEU A 1 193 ? 18.022 0.591 -36.904 1.00 91.44 193 LEU A C 1
ATOM 1570 O O . LEU A 1 193 ? 17.307 -0.066 -37.659 1.00 91.44 193 LEU A O 1
ATOM 1574 N N . MET A 1 194 ? 19.347 0.642 -37.055 1.00 93.12 194 MET A N 1
ATOM 1575 C CA . MET A 1 194 ? 20.072 -0.110 -38.085 1.00 93.12 194 MET A CA 1
ATOM 1576 C C . MET A 1 194 ? 21.479 -0.469 -37.598 1.00 93.12 194 MET A C 1
ATOM 1578 O O . MET A 1 194 ? 22.186 0.397 -37.095 1.00 93.12 194 MET A O 1
ATOM 1582 N N . GLY A 1 195 ? 21.884 -1.732 -37.775 1.00 93.38 195 GLY A N 1
ATOM 1583 C CA . GLY A 1 195 ? 23.253 -2.192 -37.509 1.00 93.38 195 GLY A CA 1
ATOM 1584 C C . GLY A 1 195 ? 23.678 -2.203 -36.034 1.00 93.38 195 GLY A C 1
ATOM 1585 O O . GLY A 1 195 ? 24.855 -1.996 -35.764 1.00 93.38 195 GLY A O 1
ATOM 1586 N N . THR A 1 196 ? 22.752 -2.416 -35.092 1.00 93.19 196 THR A N 1
ATOM 1587 C CA . THR A 1 196 ? 23.043 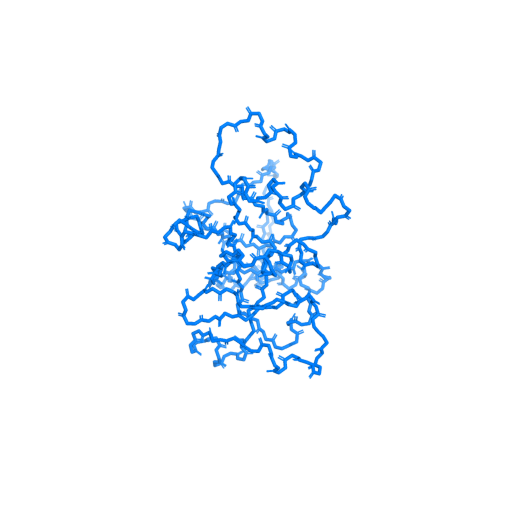-2.419 -33.645 1.00 93.19 196 THR A CA 1
ATOM 1588 C C . THR A 1 196 ? 22.506 -3.671 -32.951 1.00 93.19 196 THR A C 1
ATOM 1590 O O . THR A 1 196 ? 21.539 -4.268 -33.425 1.00 93.19 196 THR A O 1
ATOM 1593 N N . THR A 1 197 ? 23.103 -4.017 -31.809 1.00 92.81 197 THR A N 1
ATOM 1594 C CA . THR A 1 197 ? 22.596 -5.014 -30.852 1.00 92.81 197 THR A CA 1
ATOM 1595 C C . THR A 1 197 ? 22.087 -4.273 -29.619 1.00 92.81 197 THR A C 1
ATOM 1597 O O . THR A 1 197 ? 22.744 -3.344 -29.153 1.00 92.81 197 THR A O 1
ATOM 1600 N N . LEU A 1 198 ? 20.914 -4.654 -29.115 1.00 90.38 198 LEU A N 1
ATOM 1601 C CA . LEU A 1 198 ? 20.334 -4.114 -27.886 1.00 90.38 198 LEU A CA 1
ATOM 1602 C C . LEU A 1 198 ? 20.155 -5.246 -26.880 1.00 90.38 198 LEU A C 1
ATOM 1604 O O . LEU A 1 198 ? 19.630 -6.300 -27.231 1.00 90.38 198 LEU A O 1
ATOM 1608 N N . GLU A 1 199 ? 20.553 -4.997 -25.640 1.00 90.44 199 GLU A N 1
ATOM 1609 C CA . GLU A 1 199 ? 20.364 -5.895 -24.503 1.00 90.44 199 GLU A CA 1
ATOM 1610 C C . GLU A 1 199 ? 19.768 -5.077 -23.358 1.00 90.44 199 GLU A C 1
ATOM 1612 O O . GLU A 1 199 ? 20.182 -3.935 -23.156 1.00 90.44 199 GLU A O 1
ATOM 1617 N N . HIS A 1 200 ? 18.782 -5.636 -22.649 1.00 89.12 200 HIS A N 1
ATOM 1618 C CA . HIS A 1 200 ? 18.081 -4.966 -21.546 1.00 89.12 200 HIS A CA 1
ATOM 1619 C C . HIS A 1 200 ? 17.607 -3.546 -21.899 1.00 89.12 200 HIS A C 1
ATOM 1621 O O . HIS A 1 200 ? 17.925 -2.568 -21.222 1.00 89.12 200 HIS A O 1
ATOM 1627 N N . ALA A 1 201 ? 16.840 -3.423 -22.985 1.00 90.12 201 ALA A N 1
ATOM 1628 C CA . ALA A 1 201 ? 16.333 -2.142 -23.463 1.00 90.12 201 ALA A CA 1
ATOM 1629 C C . ALA A 1 201 ? 14.819 -2.174 -23.691 1.00 90.12 201 ALA A C 1
ATOM 1631 O O . ALA A 1 201 ? 14.292 -3.097 -24.312 1.00 90.12 201 ALA A O 1
ATOM 1632 N N . LEU A 1 202 ? 14.145 -1.105 -23.266 1.00 87.38 202 LEU A N 1
ATOM 1633 C CA . LEU A 1 202 ? 12.778 -0.794 -23.668 1.00 87.38 202 LEU A CA 1
ATOM 1634 C C . LEU A 1 202 ? 12.783 0.200 -24.825 1.00 87.38 202 LEU A C 1
ATOM 1636 O O . LEU A 1 202 ? 13.499 1.203 -24.799 1.00 87.38 202 LEU A O 1
ATOM 1640 N N . MET A 1 203 ? 11.944 -0.057 -25.824 1.00 84.94 203 MET A N 1
ATOM 1641 C CA . MET A 1 203 ? 11.740 0.845 -26.953 1.00 84.94 203 MET A CA 1
ATOM 1642 C C . MET A 1 203 ? 10.265 1.189 -27.094 1.00 84.94 203 MET A C 1
ATOM 1644 O O . MET A 1 203 ? 9.412 0.305 -27.015 1.00 84.94 203 MET A O 1
ATOM 1648 N N . ALA A 1 204 ? 9.995 2.475 -27.306 1.00 72.69 204 ALA A N 1
ATOM 1649 C CA . ALA A 1 204 ? 8.670 3.049 -27.510 1.00 72.69 204 ALA A CA 1
ATOM 1650 C C . ALA A 1 204 ? 8.592 3.783 -28.853 1.00 72.69 204 ALA A C 1
ATOM 1652 O O . ALA A 1 204 ? 9.653 4.243 -29.350 1.00 72.69 204 ALA A O 1
#

Radius of gyration: 19.83 Å; chains: 1; bounding box: 49×37×58 Å

Foldseek 3Di:
DVCLVVVVVDDDFKDKWDDPQKDFFDDCVVVVVVCVVLVAQKEFEWEQAALVCQLQFWWFEADPVQWTLDIDGRDDSVCVVVRFYDDPVVSVVVRRRIIGTNRIMMHGSVSVVVLCVVCVPDDDCRPRSVRVCSVVVGGYGYDYDPADMDRCPDPVRVVVQVLLCLDPDRSDDCPDPPRHDDDPDDPDDADDDDDDDDHSDDGD